Protein AF-A0A4Q2S392-F1 (afdb_monomer)

Sequence (269 aa):
MEDEDYARGLFRILGAQPDPDLEPGRLGDDWIDRSDGFGTEVQVTSVEVVPGPYGAQLEVGFRLEVPPGLDVPEGGSVRFPLDEEWRVLCGFAEPEDYAPRIASRLVRAARDHVVAHIEPPRPGYEPPASDKQRAILLHVLGRVGTVEELGTDRFVVRRGADGHVEHEREVTVILTPEQWEQVLRRHGPVRHGGFDHYEETFASAPEEERFWVFWEGDLVSSTREELPPATTPWPPLREVRQRLAEARASGTTYGWFAYEPLRDEELPG

Foldseek 3Di:
DPLVVQLVQLCCQLQDDADPPDDQPDAGSQLAHCNVVQSVFKHWDGWDWDADPQGIKTKTKIAGPDDPPDPFDGIDIDIGDRDCLLCLLAVNNHSSQCSNVVNVVRSVVSVVRSCPVPDDPDPFFDDDPLVVLVVVVCVLLVVQADWDDPDQFKIWGWHDPPVPDPDTAIAIEGGHSVLSSLLCRVQDPDPDCSSVVVSVCSVPADSLQRYWYRDPSHTDTANDQAPPGRGAYPVGPPVSVVVVVVVVVVPDDDDDHPDDDDDPVPDDD

Mean predicted aligned error: 11.61 Å

Nearest PDB structures (foldseek):
  8chv-assembly1_C  TM=3.359E-01  e=2.044E-01  Homo sapiens
  4zhx-assembly1_A  TM=3.788E-01  e=3.113E+00  Homo sapiens
  7jij-assembly1_A  TM=4.857E-01  e=8.833E+00  Homo sapiens
  4dam-assembly2_G  TM=4.840E-01  e=9.918E+00  Streptomyces coelicolor

Secondary structure (DSSP, 8-state):
--HHHHHHHHHHHHTPPPPTTPPTT-B-TT--B-TTSSGGGEEEEEEEEEEETTEEEEEEEEEE-PPTT--S-SEEEEEEE--HHHHHHHT-SSHHHHHHHHHHHHHHHHHHHHHHHHSPPPPPP-PPPHHHHHHHHHHHHHHHSEEEE-SSSEEEEEE---SS--S-EEEEEE--HHHHHHHHHHH-S-SS-TTHHHHHHHHHS-TT--EEEEETTEEEEESSSSSSPPPPPSS-HHHHHHHHHHHHTTT------SSPPPPGGGS--

pLDDT: mean 74.79, std 15.82, range [34.12, 96.12]

Solvent-accessible surface area (backbone atoms only — not comparable to full-atom values): 15606 Å² total; per-residue (Å²): 129,57,69,71,58,44,33,51,48,31,37,57,36,47,47,41,80,75,61,91,82,64,56,87,71,50,67,46,87,26,36,42,57,35,57,87,66,63,30,74,30,60,42,54,76,46,46,41,83,40,89,45,99,75,46,50,19,35,38,37,29,34,35,44,68,69,66,92,89,65,90,58,84,53,54,54,72,49,77,41,87,53,46,66,68,54,24,45,56,39,50,33,71,48,42,79,61,35,38,47,61,51,26,51,51,47,48,50,50,53,48,53,56,47,48,64,60,73,44,76,79,67,80,75,65,77,71,66,59,70,74,56,46,52,53,50,52,54,50,60,48,47,74,60,20,55,70,44,77,80,55,88,33,35,35,38,32,36,29,72,59,75,91,79,45,99,58,75,46,68,33,40,38,43,51,44,69,72,53,47,50,39,31,46,49,70,62,43,88,58,80,79,60,64,62,52,62,54,49,52,48,64,74,66,49,56,90,66,43,35,21,34,36,71,53,97,55,37,82,40,67,4,57,42,83,33,56,72,68,29,45,86,21,85,75,62,56,69,64,52,50,49,54,49,51,57,50,46,72,73,71,60,88,84,87,64,62,78,57,88,75,84,56,86,87,73,63,86,129

Radius of gyration: 20.94 Å; Cα contacts (8 Å, |Δi|>4): 394; chains: 1; bounding box: 60×38×50 Å

Organism: NCBI:txid273676

Structure (mmCIF, N/CA/C/O backbone):
data_AF-A0A4Q2S392-F1
#
_entry.id   AF-A0A4Q2S392-F1
#
loop_
_atom_site.group_PDB
_atom_site.id
_atom_site.type_symbol
_atom_site.label_atom_id
_atom_site.label_alt_id
_atom_site.label_comp_id
_atom_site.label_asym_id
_atom_site.label_entity_id
_atom_site.label_seq_id
_atom_site.pdbx_PDB_ins_code
_atom_site.Cartn_x
_atom_site.Cartn_y
_atom_site.Cartn_z
_atom_site.occupancy
_atom_site.B_iso_or_equiv
_atom_site.auth_seq_id
_atom_site.auth_comp_id
_atom_site.auth_asym_id
_atom_site.auth_atom_id
_atom_site.pdbx_PDB_model_num
ATOM 1 N N . MET A 1 1 ? -12.773 6.782 -16.941 1.00 72.25 1 MET A N 1
ATOM 2 C CA . MET A 1 1 ? -11.784 6.251 -17.910 1.00 72.25 1 MET A CA 1
ATOM 3 C C . MET A 1 1 ? -11.833 4.740 -17.785 1.00 72.25 1 MET A C 1
ATOM 5 O O . MET A 1 1 ? -11.917 4.291 -16.651 1.00 72.25 1 MET A O 1
ATOM 9 N N . GLU A 1 2 ? -11.852 3.973 -18.878 1.00 88.81 2 GLU A N 1
ATOM 10 C CA . GLU A 1 2 ? -11.813 2.506 -18.764 1.00 88.81 2 GLU A CA 1
ATOM 11 C C . GLU A 1 2 ? -10.460 2.059 -18.185 1.00 88.81 2 GLU A C 1
ATOM 13 O O . GLU A 1 2 ? -9.427 2.658 -18.489 1.00 88.81 2 GLU A O 1
ATOM 18 N N . ASP A 1 3 ? -10.455 1.016 -17.357 1.00 90.56 3 ASP A N 1
ATOM 19 C CA . ASP A 1 3 ? -9.254 0.525 -16.663 1.00 90.56 3 ASP A CA 1
ATOM 20 C C . ASP A 1 3 ? -8.095 0.203 -17.626 1.00 90.56 3 ASP A C 1
ATOM 22 O O . ASP A 1 3 ? -6.934 0.487 -17.334 1.00 90.56 3 ASP A O 1
ATOM 26 N N . GLU A 1 4 ? -8.409 -0.295 -18.824 1.00 93.25 4 GLU A N 1
ATOM 27 C CA . GLU A 1 4 ? -7.437 -0.583 -19.887 1.00 93.25 4 GLU A CA 1
ATOM 28 C C . GLU A 1 4 ? -6.836 0.682 -20.527 1.00 93.25 4 GLU A C 1
ATOM 30 O O . GLU A 1 4 ? -5.675 0.693 -20.947 1.00 93.25 4 GLU A O 1
ATOM 35 N N . ASP A 1 5 ? -7.613 1.767 -20.633 1.00 94.25 5 ASP A N 1
ATOM 36 C CA . ASP A 1 5 ? -7.094 3.070 -21.071 1.00 94.25 5 ASP A CA 1
ATOM 37 C C . ASP A 1 5 ? -6.160 3.654 -20.006 1.00 94.25 5 ASP A C 1
ATOM 39 O O . ASP A 1 5 ? -5.099 4.189 -20.339 1.00 94.25 5 ASP A O 1
ATOM 43 N N . TYR A 1 6 ? -6.531 3.498 -18.732 1.00 93.19 6 TYR A N 1
ATOM 44 C CA . TYR A 1 6 ? -5.745 3.946 -17.588 1.00 93.19 6 TYR A CA 1
ATOM 45 C C . TYR A 1 6 ? -4.401 3.206 -17.498 1.00 93.19 6 TYR A C 1
ATOM 47 O O . TYR A 1 6 ? -3.348 3.842 -17.418 1.00 93.19 6 TYR A O 1
ATOM 55 N N . ALA A 1 7 ? -4.413 1.873 -17.618 1.00 95.31 7 ALA A N 1
ATOM 56 C CA . ALA A 1 7 ? -3.210 1.040 -17.666 1.00 95.31 7 ALA A CA 1
ATOM 57 C C . ALA A 1 7 ? -2.279 1.426 -18.831 1.00 95.31 7 ALA A C 1
ATOM 59 O O . ALA A 1 7 ? -1.068 1.565 -18.645 1.00 95.31 7 ALA A O 1
ATOM 60 N N . ARG A 1 8 ? -2.833 1.696 -20.024 1.00 95.62 8 ARG A N 1
ATOM 61 C CA . ARG A 1 8 ? -2.060 2.207 -21.171 1.00 95.62 8 ARG A CA 1
ATOM 62 C C . ARG A 1 8 ? -1.455 3.587 -20.922 1.00 95.62 8 ARG A C 1
ATOM 64 O O . ARG A 1 8 ? -0.344 3.846 -21.388 1.00 95.62 8 ARG A O 1
ATOM 71 N N . GLY A 1 9 ? -2.170 4.472 -20.229 1.00 94.75 9 GLY A N 1
ATOM 72 C CA . GLY A 1 9 ? -1.651 5.771 -19.796 1.00 94.75 9 GLY A CA 1
ATOM 73 C C . GLY A 1 9 ? -0.440 5.606 -18.879 1.00 94.75 9 GLY A C 1
ATOM 74 O O . GLY A 1 9 ? 0.621 6.162 -19.155 1.00 94.75 9 GLY A O 1
ATOM 75 N N . LEU A 1 10 ? -0.567 4.745 -17.867 1.00 94.88 10 LEU A N 1
ATOM 76 C CA . LEU A 1 10 ? 0.522 4.415 -16.951 1.00 94.88 10 LEU A CA 1
ATOM 77 C C . LEU A 1 10 ? 1.730 3.803 -17.659 1.00 94.88 10 LEU A C 1
ATOM 79 O O . LEU A 1 10 ? 2.850 4.235 -17.404 1.00 94.88 10 LEU A O 1
ATOM 83 N N . PHE A 1 11 ? 1.531 2.851 -18.576 1.00 95.81 11 PHE A N 1
ATOM 84 C CA . PHE A 1 11 ? 2.641 2.258 -19.327 1.00 95.81 11 PHE A CA 1
ATOM 85 C C . PHE A 1 11 ? 3.406 3.300 -20.151 1.00 95.81 11 PHE A C 1
ATOM 87 O O . PHE A 1 11 ? 4.630 3.246 -20.225 1.00 95.81 11 PHE A O 1
ATOM 94 N N . ARG A 1 12 ? 2.708 4.280 -20.741 1.00 94.00 12 ARG A N 1
ATOM 95 C CA . ARG A 1 12 ? 3.355 5.359 -21.502 1.00 94.00 12 ARG A CA 1
ATOM 96 C C . ARG A 1 12 ? 4.261 6.225 -20.626 1.00 94.00 12 ARG A C 1
ATOM 98 O O . ARG A 1 12 ? 5.306 6.648 -21.105 1.00 94.00 12 ARG A O 1
ATOM 105 N N . ILE A 1 13 ? 3.844 6.496 -19.390 1.00 91.19 13 ILE A N 1
ATOM 106 C CA . ILE A 1 13 ? 4.607 7.306 -18.434 1.00 91.19 13 ILE A CA 1
ATOM 107 C C . ILE A 1 13 ? 5.776 6.483 -17.888 1.00 91.19 13 ILE A C 1
ATOM 109 O O . ILE A 1 13 ? 6.930 6.843 -18.068 1.00 91.19 13 ILE A O 1
ATOM 113 N N . LEU A 1 14 ? 5.479 5.332 -17.284 1.00 89.81 14 LEU A N 1
ATOM 114 C CA . LEU A 1 14 ? 6.457 4.491 -16.590 1.00 89.81 14 LEU A CA 1
ATOM 115 C C . LEU A 1 14 ? 7.472 3.822 -17.531 1.00 89.81 14 LEU A C 1
ATOM 117 O O . LEU A 1 14 ? 8.563 3.463 -17.104 1.00 89.81 14 LEU A O 1
ATOM 121 N N . GLY A 1 15 ? 7.100 3.614 -18.795 1.00 88.00 15 GLY A N 1
ATOM 122 C CA . GLY A 1 15 ? 7.970 3.084 -19.844 1.00 88.00 15 GLY A CA 1
ATOM 123 C C . GLY A 1 15 ? 8.669 4.165 -20.674 1.00 88.00 15 GLY A C 1
ATOM 124 O O . GLY A 1 15 ? 9.255 3.838 -21.711 1.00 88.00 15 GLY A O 1
ATOM 125 N N . ALA A 1 16 ? 8.575 5.444 -20.283 1.00 86.12 16 ALA A N 1
ATOM 126 C CA . ALA A 1 16 ? 9.293 6.518 -20.958 1.00 86.12 16 ALA A CA 1
ATOM 127 C C . ALA A 1 16 ? 10.805 6.249 -20.921 1.00 86.12 16 ALA A C 1
ATOM 129 O O . ALA A 1 16 ? 11.347 5.743 -19.940 1.00 86.12 16 ALA A O 1
ATOM 130 N N . GLN A 1 17 ? 11.493 6.555 -22.023 1.00 77.44 17 GLN A N 1
ATOM 131 C CA . GLN A 1 17 ? 12.942 6.378 -22.079 1.00 77.44 17 GLN A CA 1
ATOM 132 C C . GLN A 1 17 ? 13.611 7.342 -21.091 1.00 77.44 17 GLN A C 1
ATOM 134 O O . GLN A 1 17 ? 13.245 8.519 -21.078 1.00 77.44 17 GLN A O 1
ATOM 139 N N . PRO A 1 18 ? 14.588 6.875 -20.295 1.00 70.25 18 PRO A N 1
ATOM 140 C CA . PRO A 1 18 ? 15.312 7.751 -19.388 1.00 70.25 18 PRO A CA 1
ATOM 141 C C . PRO A 1 18 ? 16.033 8.846 -20.177 1.00 70.25 18 PRO A C 1
ATOM 143 O O . PRO A 1 18 ? 16.660 8.568 -21.202 1.00 70.25 18 PRO A O 1
ATOM 146 N N . ASP A 1 19 ? 15.958 10.084 -19.686 1.00 71.75 19 ASP A N 1
ATOM 147 C CA . ASP A 1 19 ? 16.738 11.190 -20.236 1.00 71.75 19 ASP A CA 1
ATOM 148 C C . ASP A 1 19 ? 18.238 10.905 -20.002 1.00 71.75 19 ASP A C 1
ATOM 150 O O . ASP A 1 19 ? 18.660 10.785 -18.845 1.00 71.75 19 ASP A O 1
ATOM 154 N N . PRO A 1 20 ? 19.052 10.750 -21.067 1.00 68.06 20 PRO A N 1
ATOM 155 C CA . PRO A 1 20 ? 20.472 10.438 -20.933 1.00 68.06 20 PRO A CA 1
ATOM 156 C C . PRO A 1 20 ? 21.277 11.561 -20.263 1.00 68.06 20 PRO A C 1
ATOM 158 O O . PRO A 1 20 ? 22.368 11.292 -19.762 1.00 68.06 20 PRO A O 1
ATOM 161 N N . ASP A 1 21 ? 20.750 12.788 -20.240 1.00 71.88 21 ASP A N 1
ATOM 162 C CA . ASP A 1 21 ? 21.392 13.965 -19.649 1.00 71.88 21 ASP A CA 1
ATOM 163 C C . ASP A 1 21 ? 20.876 14.268 -18.225 1.00 71.88 21 ASP A C 1
ATOM 165 O O . ASP A 1 21 ? 21.218 15.300 -17.637 1.00 71.88 21 ASP A O 1
ATOM 169 N N . LEU A 1 22 ? 20.064 13.377 -17.640 1.00 68.56 22 LEU A N 1
ATOM 170 C CA . LEU A 1 22 ? 19.485 13.563 -16.311 1.00 68.56 22 LEU A CA 1
ATOM 171 C C . LEU A 1 22 ? 20.569 13.596 -15.221 1.00 68.56 22 LEU A C 1
ATOM 173 O O . LEU A 1 22 ? 21.310 12.633 -15.012 1.00 68.56 22 LEU A O 1
ATOM 177 N N . GLU A 1 23 ? 20.639 14.701 -14.475 1.00 65.06 23 GLU A N 1
ATOM 178 C CA . GLU A 1 23 ? 21.572 14.824 -13.351 1.00 65.06 23 GLU A CA 1
ATOM 179 C C . GLU A 1 23 ? 21.251 13.806 -12.233 1.00 65.06 23 GLU A C 1
ATOM 181 O O . GLU A 1 23 ? 20.077 13.609 -11.893 1.00 65.06 23 GLU A O 1
ATOM 186 N N . PRO A 1 24 ? 22.268 13.210 -11.577 1.00 60.03 24 PRO A N 1
ATOM 187 C CA . PRO A 1 24 ? 22.056 12.369 -10.401 1.00 60.03 24 PRO A CA 1
ATOM 188 C C . PRO A 1 24 ? 21.234 13.099 -9.328 1.00 60.03 24 PRO A C 1
ATOM 190 O O . PRO A 1 24 ? 21.546 14.235 -8.967 1.00 60.03 24 PRO A O 1
ATOM 193 N N . GLY A 1 25 ? 20.189 12.457 -8.798 1.00 58.38 25 GLY A N 1
ATOM 194 C CA . GLY A 1 25 ? 19.284 13.093 -7.828 1.00 58.38 25 GLY A CA 1
ATOM 195 C C . GLY A 1 25 ? 18.043 13.757 -8.430 1.00 58.38 25 GLY A C 1
ATOM 196 O O . GLY A 1 25 ? 17.241 14.315 -7.681 1.00 58.38 25 GLY A O 1
ATOM 197 N N . ARG A 1 26 ? 17.864 13.722 -9.756 1.00 64.19 26 ARG A N 1
ATOM 198 C CA . ARG A 1 26 ? 16.647 14.185 -10.438 1.00 64.19 26 ARG A CA 1
ATOM 199 C C . ARG A 1 26 ? 15.786 13.002 -10.884 1.00 64.19 26 ARG A C 1
ATOM 201 O O . ARG A 1 26 ? 16.306 11.938 -11.203 1.00 64.19 26 ARG A O 1
ATOM 208 N N . LEU A 1 27 ? 14.469 13.209 -10.894 1.00 69.19 27 LEU A N 1
ATOM 209 C CA . LEU A 1 27 ? 13.502 12.265 -11.458 1.00 69.19 27 LEU A CA 1
ATOM 210 C C . LEU A 1 27 ? 13.324 12.572 -12.948 1.00 69.19 27 LEU A C 1
ATOM 212 O O . LEU A 1 27 ? 13.224 13.744 -13.313 1.00 69.19 27 LEU A O 1
ATOM 216 N N . GLY A 1 28 ? 13.306 11.530 -13.778 1.00 68.00 28 GLY A N 1
ATOM 217 C CA . GLY A 1 28 ? 12.941 11.632 -15.192 1.00 68.00 28 GLY A CA 1
ATOM 218 C C . GLY A 1 28 ? 11.423 11.591 -15.389 1.00 68.00 28 GLY A C 1
ATOM 219 O O . GLY A 1 28 ? 10.666 11.489 -14.423 1.00 68.00 28 GLY A O 1
ATOM 220 N N . ASP A 1 29 ? 10.982 11.615 -16.647 1.00 79.56 29 ASP A N 1
ATOM 221 C CA . ASP A 1 29 ? 9.556 11.574 -17.020 1.00 79.56 29 ASP A CA 1
ATOM 222 C C . ASP A 1 29 ? 8.845 10.271 -16.595 1.00 79.56 29 ASP A C 1
ATOM 224 O O . ASP A 1 29 ? 7.619 10.224 -16.500 1.00 79.56 29 ASP A O 1
ATOM 228 N N . ASP A 1 30 ? 9.615 9.221 -16.301 1.00 73.50 30 ASP A N 1
ATOM 229 C CA . ASP A 1 30 ? 9.139 7.933 -15.791 1.00 73.50 30 ASP A CA 1
ATOM 230 C C . ASP A 1 30 ? 9.020 7.867 -14.261 1.00 73.50 30 ASP A C 1
ATOM 232 O O . ASP A 1 30 ? 8.580 6.852 -13.718 1.00 73.50 30 ASP A O 1
ATOM 236 N N . TRP A 1 31 ? 9.402 8.940 -13.560 1.00 79.12 31 TRP A N 1
ATOM 237 C CA . TRP A 1 31 ? 9.398 9.059 -12.098 1.00 79.12 31 TRP A CA 1
ATOM 238 C C . TRP A 1 31 ? 10.282 8.054 -11.346 1.00 79.12 31 TRP A C 1
ATOM 240 O O . TRP A 1 31 ? 10.226 7.987 -10.114 1.00 79.12 31 TRP A O 1
ATOM 250 N N . ILE A 1 32 ? 11.113 7.281 -12.047 1.00 76.38 32 ILE A N 1
ATOM 251 C CA . ILE A 1 32 ? 12.006 6.301 -11.429 1.00 76.38 32 ILE A CA 1
ATOM 252 C C . ILE A 1 32 ? 13.192 7.044 -10.806 1.00 76.38 32 ILE A C 1
ATOM 254 O O . ILE A 1 32 ? 13.971 7.709 -11.496 1.00 76.38 32 ILE A O 1
ATOM 258 N N . ASP A 1 33 ? 13.323 6.932 -9.481 1.00 71.94 33 ASP A N 1
ATOM 259 C CA . ASP A 1 33 ? 14.433 7.521 -8.734 1.00 71.94 33 ASP A CA 1
ATOM 260 C C . ASP A 1 33 ? 15.717 6.722 -8.954 1.00 71.94 33 ASP A C 1
ATOM 262 O O . ASP A 1 33 ? 15.808 5.549 -8.602 1.00 71.94 33 ASP A O 1
ATOM 266 N N . ARG A 1 34 ? 16.711 7.390 -9.539 1.00 72.31 34 ARG A N 1
ATOM 267 C CA . ARG A 1 34 ? 18.024 6.845 -9.904 1.00 72.31 34 ARG A CA 1
ATOM 268 C C . ARG A 1 34 ? 19.145 7.333 -8.988 1.00 72.31 34 ARG A C 1
ATOM 270 O O . ARG A 1 34 ? 20.311 7.023 -9.219 1.00 72.31 34 ARG A O 1
ATOM 277 N N . SER A 1 35 ? 18.815 8.133 -7.977 1.00 65.56 35 SER A N 1
ATOM 278 C CA . SER A 1 35 ? 19.780 8.872 -7.160 1.00 65.56 35 SER A CA 1
ATOM 279 C C . SER A 1 35 ? 20.684 7.991 -6.297 1.00 65.56 35 SER A C 1
ATOM 281 O O . SER A 1 35 ? 21.822 8.373 -6.023 1.00 65.56 35 SER A O 1
ATOM 283 N N . ASP A 1 36 ? 20.214 6.806 -5.907 1.00 63.25 36 ASP A N 1
ATOM 284 C CA . ASP A 1 36 ? 20.969 5.833 -5.113 1.00 63.25 36 ASP A CA 1
ATOM 285 C C . ASP A 1 36 ? 21.773 4.831 -5.964 1.00 63.25 36 ASP A C 1
ATOM 287 O O . ASP A 1 36 ? 22.457 3.966 -5.415 1.00 63.25 36 ASP A O 1
ATOM 291 N N . GLY A 1 37 ? 21.715 4.967 -7.295 1.00 61.38 37 GLY A N 1
ATOM 292 C CA . GLY A 1 37 ? 22.379 4.090 -8.258 1.00 61.38 37 GLY A CA 1
ATOM 293 C C . GLY A 1 37 ? 21.668 2.760 -8.520 1.00 61.38 37 GLY A C 1
ATOM 294 O O . GLY A 1 37 ? 22.141 2.010 -9.362 1.00 61.38 37 GLY A O 1
ATOM 295 N N . PHE A 1 38 ? 20.550 2.457 -7.848 1.00 63.09 38 PHE A N 1
ATOM 296 C CA . PHE A 1 38 ? 19.795 1.220 -8.080 1.00 63.09 38 PHE A CA 1
ATOM 297 C C . PHE A 1 38 ? 18.688 1.404 -9.132 1.00 63.09 38 PHE A C 1
ATOM 299 O O . PHE A 1 38 ? 18.444 0.529 -9.960 1.00 63.09 38 PHE A O 1
ATOM 306 N N . GLY A 1 39 ? 18.029 2.565 -9.167 1.00 56.97 39 GLY A N 1
ATOM 307 C CA . GLY A 1 39 ? 16.956 2.820 -10.138 1.00 56.97 39 GLY A CA 1
ATOM 308 C C . GLY A 1 39 ? 17.404 2.943 -11.599 1.00 56.97 39 GLY A C 1
ATOM 309 O O . GLY A 1 39 ? 16.557 2.942 -12.489 1.00 56.97 39 GLY A O 1
ATOM 310 N N . THR A 1 40 ? 18.708 3.055 -11.885 1.00 61.06 40 THR A N 1
ATOM 311 C CA . THR A 1 40 ? 19.229 3.139 -13.266 1.00 61.06 40 THR A CA 1
ATOM 312 C C . THR A 1 40 ? 19.003 1.862 -14.064 1.00 61.06 40 THR A C 1
ATOM 314 O O . THR A 1 40 ? 18.987 1.907 -15.288 1.00 61.06 40 THR A O 1
ATOM 317 N N . GLU A 1 41 ? 18.814 0.742 -13.373 1.00 71.56 41 GLU A N 1
ATOM 318 C CA . GLU A 1 41 ? 18.756 -0.593 -13.961 1.00 71.56 41 GLU A CA 1
ATOM 319 C C . GLU A 1 41 ? 17.309 -1.067 -14.168 1.00 71.56 41 GLU A C 1
ATOM 321 O O . GLU A 1 41 ? 17.090 -2.106 -14.780 1.00 71.56 41 GLU A O 1
ATOM 326 N N . VAL A 1 42 ? 16.308 -0.324 -13.675 1.00 81.38 42 VAL A N 1
ATOM 327 C CA . VAL A 1 42 ? 14.896 -0.732 -13.708 1.00 81.38 42 VAL A CA 1
ATOM 328 C C . VAL A 1 42 ? 14.218 -0.227 -14.982 1.00 81.38 42 VAL A C 1
ATOM 330 O O . VAL A 1 42 ? 14.142 0.976 -15.222 1.00 81.38 42 VAL A O 1
ATOM 333 N N . GLN A 1 43 ? 13.656 -1.147 -15.767 1.00 87.31 43 GLN A N 1
ATOM 334 C CA . GLN A 1 43 ? 12.839 -0.846 -16.946 1.00 87.31 43 GLN A CA 1
ATOM 335 C C . GLN A 1 43 ? 11.455 -1.473 -16.812 1.00 87.31 43 GLN A C 1
ATOM 337 O O . GLN A 1 43 ? 11.343 -2.680 -16.606 1.00 87.31 43 GLN A O 1
ATOM 342 N N . VAL A 1 44 ? 10.396 -0.679 -16.974 1.00 90.19 44 VAL A N 1
ATOM 343 C CA . VAL A 1 44 ? 9.021 -1.199 -17.017 1.00 90.19 44 VAL A CA 1
ATOM 344 C C . VAL A 1 44 ? 8.756 -1.849 -18.370 1.00 90.19 44 VAL A C 1
ATOM 346 O O . VAL A 1 44 ? 8.943 -1.236 -19.417 1.00 90.19 44 VAL A O 1
ATOM 349 N N . THR A 1 45 ? 8.314 -3.105 -18.348 1.00 92.88 45 THR A N 1
ATOM 350 C CA . THR A 1 45 ? 8.091 -3.922 -19.550 1.00 92.88 45 THR A CA 1
ATOM 351 C C . THR A 1 45 ? 6.614 -4.139 -19.857 1.00 92.88 45 THR A C 1
ATOM 353 O O . THR A 1 45 ? 6.265 -4.343 -21.019 1.00 92.88 45 THR A O 1
ATOM 356 N N . SER A 1 46 ? 5.744 -4.062 -18.849 1.00 94.25 46 SER A N 1
ATOM 357 C CA . SER A 1 46 ? 4.295 -4.183 -19.012 1.00 94.25 46 SER A CA 1
ATOM 358 C C . SER A 1 46 ? 3.533 -3.475 -17.890 1.00 94.25 46 SER A C 1
ATOM 360 O O . SER A 1 46 ? 4.039 -3.312 -16.780 1.00 94.25 46 SER A O 1
ATOM 362 N N . VAL A 1 47 ? 2.299 -3.066 -18.190 1.00 96.12 47 VAL A N 1
ATOM 363 C CA . VAL A 1 47 ? 1.275 -2.685 -17.208 1.00 96.12 47 VAL A CA 1
ATOM 364 C C . VAL A 1 47 ? -0.030 -3.310 -17.687 1.00 96.12 47 VAL A C 1
ATOM 366 O O . VAL A 1 47 ? -0.542 -2.925 -18.737 1.00 96.12 47 VAL A O 1
ATOM 369 N N . GLU A 1 48 ? -0.540 -4.290 -16.950 1.00 95.94 48 GLU A N 1
ATOM 370 C CA . GLU A 1 48 ? -1.713 -5.080 -17.337 1.00 95.94 48 GLU A CA 1
ATOM 371 C C . GLU A 1 48 ? -2.783 -5.044 -16.249 1.00 95.94 48 GLU A C 1
ATOM 373 O O . GLU A 1 48 ? -2.468 -5.011 -15.059 1.00 95.94 48 GLU A O 1
ATOM 378 N N . VAL A 1 49 ? -4.056 -5.078 -16.645 1.00 95.25 49 VAL A N 1
ATOM 379 C CA . VAL A 1 49 ? -5.167 -5.209 -15.699 1.00 95.25 49 VAL A CA 1
ATOM 380 C C . VAL A 1 49 ? -5.388 -6.684 -15.383 1.00 95.25 49 VAL A C 1
ATOM 382 O O . VAL A 1 49 ? -5.643 -7.498 -16.269 1.00 95.25 49 VAL A O 1
ATOM 385 N N . VAL A 1 50 ? -5.313 -7.039 -14.103 1.00 91.19 50 VAL A N 1
ATOM 386 C CA . VAL A 1 50 ? -5.472 -8.414 -13.617 1.00 91.19 50 VAL A CA 1
ATOM 387 C C . VAL A 1 50 ? -6.503 -8.483 -12.488 1.00 91.19 50 VAL A C 1
ATOM 389 O O . VAL A 1 50 ? -6.672 -7.519 -11.736 1.00 91.19 50 VAL A O 1
ATOM 392 N N . PRO A 1 51 ? -7.204 -9.617 -12.310 1.00 87.25 51 PRO A N 1
ATOM 393 C CA . PRO A 1 51 ? -8.036 -9.816 -11.133 1.00 87.25 51 PRO A CA 1
ATOM 394 C C . PRO A 1 51 ? -7.161 -9.955 -9.881 1.00 87.25 51 PRO A C 1
ATOM 396 O O . PRO A 1 51 ? -6.190 -10.714 -9.861 1.00 87.25 51 PRO A O 1
ATOM 399 N N . GLY A 1 52 ? -7.536 -9.2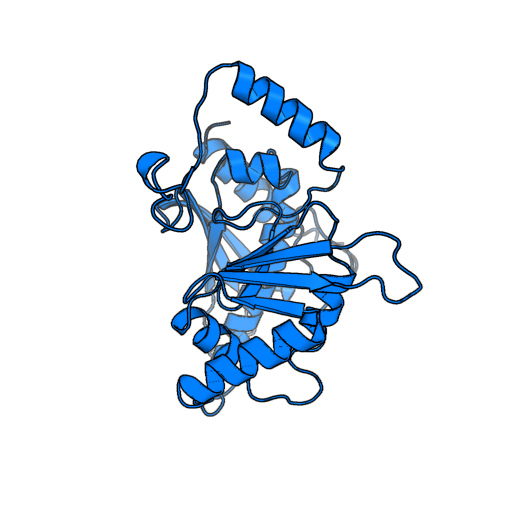55 -8.815 1.00 80.56 52 GLY A N 1
ATOM 400 C CA . GLY A 1 52 ? -6.899 -9.331 -7.508 1.00 80.56 52 GLY A CA 1
ATOM 401 C C . GLY A 1 52 ? -7.878 -9.697 -6.389 1.00 80.56 52 GLY A C 1
ATOM 402 O O . GLY A 1 52 ? -9.092 -9.727 -6.592 1.00 80.56 52 GLY A O 1
ATOM 403 N N . PRO A 1 53 ? -7.361 -9.954 -5.174 1.00 69.62 53 PRO A N 1
ATOM 404 C CA . PRO A 1 53 ? -8.177 -10.316 -4.012 1.00 69.62 53 PRO A CA 1
ATOM 405 C C . PRO A 1 53 ? -9.150 -9.214 -3.563 1.00 69.62 53 PRO A C 1
ATOM 407 O O . PRO A 1 53 ? -10.106 -9.509 -2.856 1.00 69.62 53 PRO A O 1
ATOM 410 N N . TYR A 1 54 ? -8.921 -7.967 -3.983 1.00 71.38 54 TYR A N 1
ATOM 411 C CA . TYR A 1 54 ? -9.704 -6.790 -3.587 1.00 71.38 54 TYR A CA 1
ATOM 412 C C . TYR A 1 54 ? -10.259 -6.031 -4.804 1.00 71.38 54 TYR A C 1
ATOM 414 O O . TYR A 1 54 ? -10.375 -4.811 -4.774 1.00 71.38 54 TYR A O 1
ATOM 422 N N . GLY A 1 55 ? -10.541 -6.744 -5.899 1.00 78.06 55 GLY A N 1
ATOM 423 C CA . GLY A 1 55 ? -10.984 -6.160 -7.168 1.00 78.06 55 GLY A CA 1
ATOM 424 C C . GLY A 1 55 ? -9.879 -6.116 -8.222 1.00 78.06 55 GLY A C 1
ATOM 425 O O . GLY A 1 55 ? -8.898 -6.858 -8.138 1.00 78.06 55 GLY A O 1
ATOM 426 N N . ALA A 1 56 ? -10.057 -5.278 -9.244 1.00 86.25 56 ALA A N 1
ATOM 427 C CA . ALA A 1 56 ? -9.073 -5.125 -10.310 1.00 86.25 56 ALA A CA 1
ATOM 428 C C . ALA A 1 56 ? -7.747 -4.569 -9.762 1.00 86.25 56 ALA A C 1
ATOM 430 O O . ALA A 1 56 ? -7.716 -3.709 -8.874 1.00 86.25 56 ALA A O 1
ATOM 431 N N . GLN A 1 57 ? -6.643 -5.073 -10.300 1.00 91.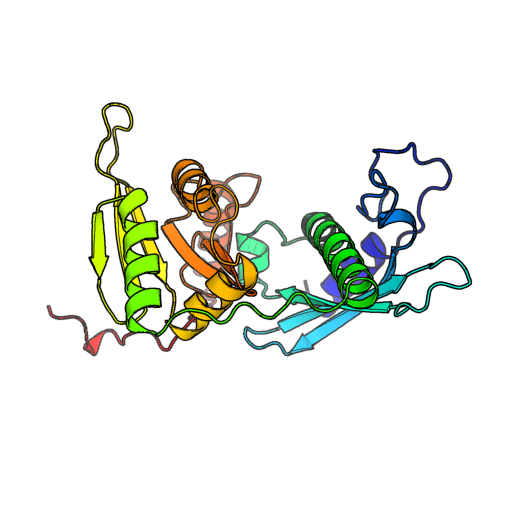38 57 GLN A N 1
ATOM 432 C CA . GLN A 1 57 ? -5.288 -4.653 -9.975 1.00 91.38 57 GLN A CA 1
ATOM 433 C C . GLN A 1 57 ? -4.509 -4.364 -11.253 1.00 91.38 57 GLN A C 1
ATOM 435 O O . GLN A 1 57 ? -4.806 -4.912 -12.309 1.00 91.38 57 GLN A O 1
ATOM 440 N N . LEU A 1 58 ? -3.485 -3.529 -11.137 1.00 92.50 58 LEU A N 1
ATOM 441 C CA . LEU A 1 58 ? -2.449 -3.386 -12.148 1.00 92.50 58 LEU A CA 1
ATOM 442 C C . LEU A 1 58 ? -1.310 -4.336 -11.804 1.00 92.50 58 LEU A C 1
ATOM 444 O O . LEU A 1 58 ? -0.772 -4.264 -10.700 1.00 92.50 58 LEU A O 1
ATOM 448 N N . GLU A 1 59 ? -0.920 -5.189 -12.738 1.00 94.06 59 GLU A N 1
ATOM 449 C CA . GLU A 1 59 ? 0.340 -5.920 -12.692 1.00 94.06 59 GLU A CA 1
ATOM 450 C C . GLU A 1 59 ? 1.372 -5.170 -13.534 1.00 94.06 59 GLU A C 1
ATOM 452 O O . GLU A 1 59 ? 1.212 -5.008 -14.742 1.00 94.06 59 GLU A O 1
ATOM 457 N N . VAL A 1 60 ? 2.418 -4.672 -12.877 1.00 92.94 60 VAL A N 1
ATOM 458 C CA . VAL A 1 60 ? 3.503 -3.914 -13.503 1.00 92.94 60 VAL A CA 1
ATOM 459 C C . VAL A 1 60 ? 4.722 -4.817 -13.599 1.00 92.94 60 VAL A C 1
ATOM 461 O O . VAL A 1 60 ? 5.328 -5.150 -12.577 1.00 92.94 60 VAL A O 1
ATOM 464 N N . GLY A 1 61 ? 5.063 -5.226 -14.818 1.00 91.19 61 GLY A N 1
ATOM 465 C CA . GLY A 1 61 ? 6.260 -6.003 -15.120 1.00 91.19 61 GLY A CA 1
ATOM 466 C C . GLY A 1 61 ? 7.491 -5.109 -15.224 1.00 91.19 61 GLY A C 1
ATOM 467 O O . GLY A 1 61 ? 7.422 -4.000 -15.759 1.00 91.19 61 GLY A O 1
ATOM 468 N N . PHE A 1 62 ? 8.629 -5.593 -14.733 1.00 89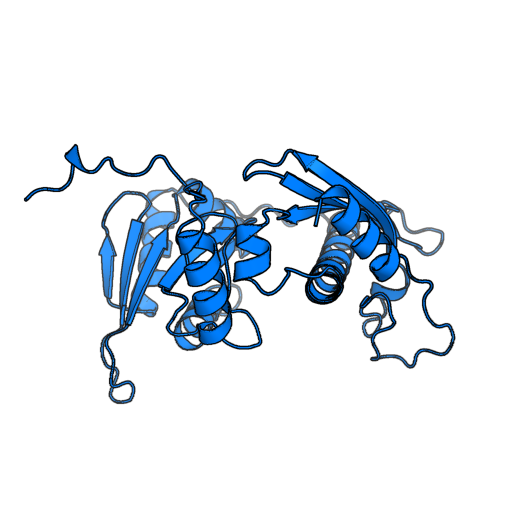.25 62 PHE A N 1
ATOM 469 C CA . PHE A 1 62 ? 9.906 -4.901 -14.851 1.00 89.25 62 PHE A CA 1
ATOM 470 C C . PHE A 1 62 ? 11.055 -5.841 -15.198 1.00 89.25 62 PHE A C 1
ATOM 472 O O . PHE A 1 62 ? 11.029 -7.039 -14.904 1.00 89.25 62 PHE A O 1
ATOM 479 N N . ARG A 1 63 ? 12.090 -5.258 -15.798 1.00 89.81 63 ARG A N 1
ATOM 480 C CA . ARG A 1 63 ? 13.393 -5.865 -16.045 1.00 89.81 63 ARG A CA 1
ATOM 481 C C . ARG A 1 63 ? 14.478 -5.088 -15.301 1.00 89.81 63 ARG A C 1
ATOM 483 O O . ARG A 1 63 ? 14.353 -3.880 -15.122 1.00 89.81 63 ARG A O 1
ATOM 490 N N . LEU A 1 64 ? 15.520 -5.800 -14.892 1.00 83.56 64 LEU A N 1
ATOM 491 C CA . LEU A 1 64 ? 16.749 -5.291 -14.310 1.00 83.56 64 LEU A CA 1
ATOM 492 C C . LEU A 1 64 ? 17.916 -5.443 -15.294 1.00 83.56 64 LEU A C 1
ATOM 494 O O . LEU A 1 64 ? 18.197 -6.546 -15.766 1.00 83.56 64 LEU A O 1
ATOM 498 N N . GLU A 1 65 ? 18.616 -4.350 -15.581 1.00 80.94 65 GLU A N 1
ATOM 499 C CA . GLU A 1 65 ? 19.900 -4.361 -16.285 1.00 80.94 65 GLU A CA 1
ATOM 500 C C . GLU A 1 65 ? 21.042 -4.620 -15.299 1.00 80.94 65 GLU A C 1
ATOM 502 O O . GLU A 1 65 ? 21.689 -3.704 -14.804 1.00 80.94 65 GLU A O 1
ATOM 507 N N . VAL A 1 66 ? 21.288 -5.894 -14.997 1.00 72.88 66 VAL A N 1
ATOM 508 C CA . VAL A 1 66 ? 22.318 -6.292 -14.029 1.00 72.88 66 VAL A CA 1
ATOM 509 C C . VAL A 1 66 ? 23.699 -6.441 -14.680 1.00 72.88 66 VAL A C 1
ATOM 511 O O . VAL A 1 66 ? 23.804 -6.943 -15.806 1.00 72.88 66 VAL A O 1
ATOM 514 N N . PRO A 1 67 ? 24.792 -6.056 -13.992 1.00 71.69 67 PRO A N 1
ATOM 515 C CA . PRO A 1 67 ? 26.140 -6.278 -14.496 1.00 71.69 67 PRO A CA 1
ATOM 516 C C . PRO A 1 67 ? 26.424 -7.766 -14.771 1.00 71.69 67 PRO A C 1
ATOM 518 O O . PRO A 1 67 ? 26.011 -8.636 -13.997 1.00 71.69 67 PRO A O 1
ATOM 521 N N . PRO A 1 68 ? 27.188 -8.088 -15.831 1.00 70.62 68 PRO A N 1
ATOM 522 C CA . PRO A 1 68 ? 27.508 -9.470 -16.164 1.00 70.62 68 PRO A CA 1
ATOM 523 C C . PRO A 1 68 ? 28.268 -10.157 -15.019 1.00 70.62 68 PRO A C 1
ATOM 525 O O . PRO A 1 68 ? 29.293 -9.659 -14.553 1.00 70.62 68 PRO A O 1
ATOM 528 N N . GLY A 1 69 ? 27.784 -11.331 -14.601 1.00 68.69 69 GLY A N 1
ATOM 529 C CA . GLY A 1 69 ? 28.394 -12.151 -13.545 1.00 68.69 69 GLY A CA 1
ATOM 530 C C . GLY A 1 69 ? 27.683 -12.111 -12.186 1.00 68.69 69 GLY A C 1
ATOM 531 O O . GLY A 1 69 ? 28.084 -12.858 -11.296 1.00 68.69 69 GLY A O 1
ATOM 532 N N . LEU A 1 70 ? 26.636 -11.295 -12.027 1.00 72.25 70 LEU A N 1
ATOM 533 C CA . LEU A 1 70 ? 25.692 -11.397 -10.911 1.00 72.25 70 LEU A CA 1
ATOM 534 C C . LEU A 1 70 ? 24.617 -12.439 -11.240 1.00 72.25 70 LEU A C 1
ATOM 536 O O . LEU A 1 70 ? 23.881 -12.288 -12.210 1.00 72.25 70 LEU A O 1
ATOM 540 N N . ASP A 1 71 ? 24.537 -13.496 -10.433 1.00 77.62 71 ASP A N 1
ATOM 541 C CA . ASP A 1 71 ? 23.447 -14.475 -10.491 1.00 77.62 71 ASP A CA 1
ATOM 542 C C . ASP A 1 71 ? 22.280 -13.923 -9.668 1.00 77.62 71 ASP A C 1
ATOM 544 O O . ASP A 1 71 ? 22.205 -14.156 -8.468 1.00 77.62 71 ASP A O 1
ATOM 548 N N . VAL A 1 72 ? 21.461 -13.067 -10.281 1.00 76.94 72 VAL A N 1
ATOM 549 C CA . VAL A 1 72 ? 20.224 -12.520 -9.703 1.00 76.94 72 VAL A CA 1
ATOM 550 C C . VAL A 1 72 ? 19.135 -12.525 -10.778 1.00 76.94 72 VAL A C 1
ATOM 552 O O . VAL A 1 72 ? 19.458 -12.447 -11.966 1.00 76.94 72 VAL A O 1
ATOM 555 N N . PRO A 1 73 ? 17.843 -12.607 -10.422 1.00 76.19 73 PRO A N 1
ATOM 556 C CA . PRO A 1 73 ? 16.801 -12.608 -11.435 1.00 76.19 73 PRO A CA 1
ATOM 557 C C . PRO A 1 73 ? 16.737 -11.259 -12.166 1.00 76.19 73 PRO A C 1
ATOM 559 O O . PRO A 1 73 ? 16.699 -10.198 -11.546 1.00 76.19 73 PRO A O 1
ATOM 562 N N . GLU A 1 74 ? 16.679 -11.313 -13.496 1.00 82.56 74 GLU A N 1
ATOM 563 C CA . GLU A 1 74 ? 16.682 -10.131 -14.369 1.00 82.56 74 GLU A CA 1
ATOM 564 C C . GLU A 1 74 ? 15.319 -9.426 -14.462 1.00 82.56 74 GLU A C 1
ATOM 566 O O . GLU A 1 74 ? 15.164 -8.504 -15.254 1.00 82.56 74 GLU A O 1
ATOM 571 N N . GLY A 1 75 ? 14.295 -9.848 -13.724 1.00 84.75 75 GLY A N 1
ATOM 572 C CA . GLY A 1 75 ? 12.979 -9.227 -13.819 1.00 84.75 75 GLY A CA 1
ATOM 573 C C . GLY A 1 75 ? 11.947 -9.820 -12.878 1.00 84.75 75 GLY A C 1
ATOM 574 O O . GLY A 1 75 ? 12.155 -10.868 -12.269 1.00 84.75 75 GLY A O 1
ATOM 575 N N . GLY A 1 76 ? 10.816 -9.133 -12.781 1.00 87.31 76 GLY A N 1
ATOM 576 C CA . GLY A 1 76 ? 9.715 -9.503 -11.907 1.00 87.31 76 GLY A CA 1
ATOM 577 C C . GLY A 1 76 ? 8.469 -8.676 -12.188 1.00 87.31 76 GLY A C 1
ATOM 578 O O . GLY A 1 76 ? 8.378 -7.971 -13.192 1.00 87.31 76 GLY A O 1
ATOM 579 N N . SER A 1 77 ? 7.499 -8.764 -11.285 1.00 89.12 77 SER A N 1
ATOM 580 C CA . SER A 1 77 ? 6.246 -8.020 -11.378 1.00 89.12 77 SER A CA 1
ATOM 581 C C . SER A 1 77 ? 5.778 -7.565 -10.000 1.00 89.12 77 SER A C 1
ATOM 583 O O . SER A 1 77 ? 5.987 -8.257 -9.001 1.00 89.12 77 SER A O 1
ATOM 585 N N . VAL A 1 78 ? 5.104 -6.419 -9.942 1.00 87.94 78 VAL A N 1
ATOM 586 C CA . VAL A 1 78 ? 4.486 -5.880 -8.721 1.00 87.94 78 VAL A CA 1
ATOM 587 C C . VAL A 1 78 ? 3.026 -5.563 -8.999 1.00 87.94 78 VAL A C 1
ATOM 589 O O . VAL A 1 78 ? 2.691 -5.098 -10.085 1.00 87.94 78 VAL A O 1
ATOM 592 N N . ARG A 1 79 ? 2.153 -5.812 -8.019 1.00 89.56 79 ARG A N 1
ATOM 593 C CA . ARG A 1 79 ? 0.719 -5.534 -8.138 1.00 89.56 79 ARG A CA 1
ATOM 594 C C . ARG A 1 79 ? 0.300 -4.293 -7.366 1.00 89.56 79 ARG A C 1
ATOM 596 O O . ARG A 1 79 ? 0.821 -4.026 -6.285 1.00 89.56 79 ARG A O 1
ATOM 603 N N . PHE A 1 80 ? -0.665 -3.571 -7.921 1.00 88.75 80 PHE A N 1
ATOM 604 C CA . PHE A 1 80 ? -1.191 -2.318 -7.391 1.00 88.75 80 PHE A CA 1
ATOM 605 C C . PHE A 1 80 ? -2.722 -2.287 -7.480 1.00 88.75 80 PHE A C 1
ATOM 607 O O . PHE A 1 80 ? -3.277 -2.841 -8.426 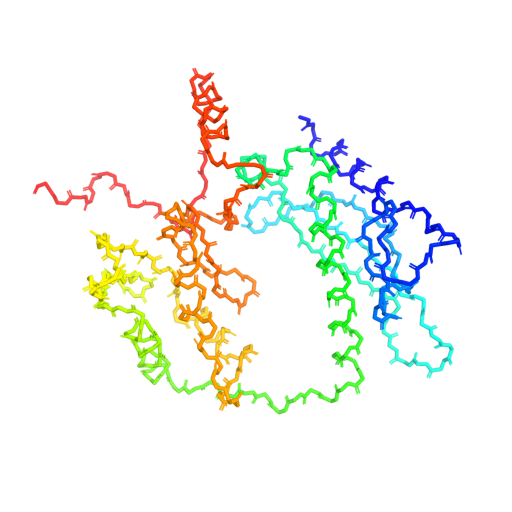1.00 88.75 80 PHE A O 1
ATOM 614 N N . PRO A 1 81 ? -3.429 -1.651 -6.533 1.00 89.56 81 PRO A N 1
ATOM 615 C CA . PRO A 1 81 ? -4.860 -1.379 -6.667 1.00 89.56 81 PRO A CA 1
ATOM 616 C C . PRO A 1 81 ? -5.240 -0.621 -7.948 1.00 89.56 81 PRO A C 1
ATOM 618 O O . PRO A 1 81 ? -4.547 0.320 -8.326 1.00 89.56 81 PRO A O 1
ATOM 621 N N . LEU A 1 82 ? -6.367 -0.985 -8.572 1.00 88.81 82 LEU A N 1
ATOM 622 C CA . LEU A 1 82 ? -6.934 -0.257 -9.721 1.00 88.81 82 LEU A CA 1
ATOM 623 C C . LEU A 1 82 ? -8.365 0.257 -9.497 1.00 88.81 82 LEU A C 1
ATOM 625 O O . LEU A 1 82 ? -8.869 1.020 -10.317 1.00 88.81 82 LEU A O 1
ATOM 629 N N . ASP A 1 83 ? -9.0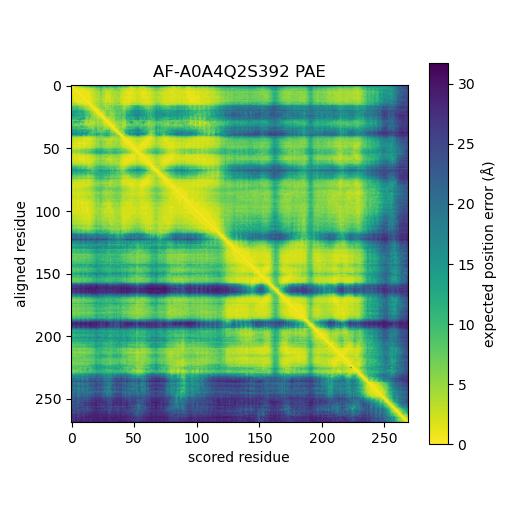01 -0.117 -8.386 1.00 86.44 83 ASP A N 1
ATOM 630 C CA . ASP A 1 83 ? -10.370 0.287 -8.055 1.00 86.44 83 ASP A CA 1
ATOM 631 C C . ASP A 1 83 ? -10.605 1.801 -8.235 1.00 86.44 83 ASP A C 1
ATOM 633 O O . ASP A 1 83 ? -9.821 2.629 -7.763 1.00 86.44 83 ASP A O 1
ATOM 637 N N . GLU A 1 84 ? -11.673 2.159 -8.953 1.00 82.19 84 GLU A N 1
ATOM 638 C CA . GLU A 1 84 ? -11.963 3.542 -9.346 1.00 82.19 84 GLU A CA 1
ATOM 639 C C . GLU A 1 84 ? -12.235 4.440 -8.132 1.00 82.19 84 GLU A C 1
ATOM 641 O O . GLU A 1 84 ? -11.683 5.539 -8.044 1.00 82.19 84 GLU A O 1
ATOM 646 N N . GLU A 1 85 ? -13.034 3.974 -7.165 1.00 77.44 85 GLU A N 1
ATOM 647 C CA . GLU A 1 85 ? -13.345 4.749 -5.959 1.00 77.44 85 GLU A CA 1
ATOM 648 C C . GLU A 1 85 ? -12.079 4.984 -5.133 1.00 77.44 85 GLU A C 1
ATOM 650 O O . GLU A 1 85 ? -11.812 6.110 -4.709 1.00 77.44 85 GLU A O 1
ATOM 655 N N . TRP A 1 86 ? -11.261 3.946 -4.952 1.00 83.19 86 TRP A N 1
ATOM 656 C CA . TRP A 1 86 ? -9.982 4.056 -4.263 1.00 83.19 86 TRP A CA 1
ATOM 657 C C . TRP A 1 86 ? -9.039 5.036 -4.960 1.00 83.19 86 TRP A C 1
ATOM 659 O O . TRP A 1 86 ? -8.428 5.870 -4.287 1.00 83.19 86 TRP A O 1
ATOM 669 N N . ARG A 1 87 ? -8.942 4.984 -6.295 1.00 84.19 87 ARG A N 1
ATOM 670 C CA . ARG A 1 87 ? -8.114 5.920 -7.064 1.00 84.19 87 ARG A CA 1
ATOM 671 C C . ARG A 1 87 ? -8.575 7.355 -6.853 1.00 84.19 87 ARG A C 1
ATOM 673 O O . ARG A 1 87 ? -7.751 8.213 -6.561 1.00 84.19 87 ARG A O 1
ATOM 680 N N . VAL A 1 88 ? -9.877 7.622 -6.913 1.00 80.69 88 VAL A N 1
ATOM 681 C CA . VAL A 1 88 ? -10.422 8.963 -6.644 1.00 80.69 88 VAL A CA 1
ATOM 682 C C . VAL A 1 88 ? -10.139 9.404 -5.206 1.00 80.69 88 VAL A C 1
ATOM 684 O O . VAL A 1 88 ? -9.679 10.526 -4.994 1.00 80.69 88 VAL A O 1
ATOM 687 N N . LEU A 1 89 ? -10.366 8.526 -4.225 1.00 75.00 89 LEU A N 1
ATOM 688 C CA . LEU A 1 89 ? -10.114 8.799 -2.808 1.00 75.00 89 LEU A CA 1
ATOM 689 C C . LEU A 1 89 ? -8.648 9.130 -2.531 1.00 75.00 89 LEU A C 1
ATOM 691 O O . LEU A 1 89 ? -8.380 10.023 -1.735 1.00 75.00 89 LEU A O 1
ATOM 695 N N . CYS A 1 90 ? -7.722 8.439 -3.191 1.00 77.06 90 CYS A N 1
ATOM 696 C CA . CYS A 1 90 ? -6.285 8.622 -3.001 1.00 77.06 90 CYS A CA 1
ATOM 697 C C . CYS A 1 90 ? -5.674 9.697 -3.909 1.00 77.06 90 CYS A C 1
ATOM 699 O O . CYS A 1 90 ? -4.473 9.942 -3.822 1.00 77.06 90 CYS A O 1
ATOM 701 N N . GLY A 1 91 ? -6.473 10.361 -4.754 1.00 77.88 91 GLY A N 1
ATOM 702 C CA . GLY A 1 91 ? -5.977 11.379 -5.686 1.00 77.88 91 GLY A CA 1
ATOM 703 C C . GLY A 1 91 ? -5.230 10.799 -6.890 1.00 77.88 91 GLY A C 1
ATOM 704 O O . GLY A 1 91 ? -4.485 11.510 -7.540 1.00 77.88 91 GLY A O 1
ATOM 705 N N . PHE A 1 92 ? -5.445 9.523 -7.199 1.00 86.31 92 PHE A N 1
ATOM 706 C CA . PHE A 1 92 ? -4.860 8.764 -8.309 1.00 86.31 92 PHE A CA 1
ATOM 707 C C . PHE A 1 92 ? -5.841 8.591 -9.476 1.00 86.31 92 PHE A C 1
ATOM 709 O O . PHE A 1 92 ? -5.789 7.604 -10.211 1.00 86.31 92 PHE A O 1
ATOM 716 N N . ALA A 1 93 ? -6.794 9.512 -9.622 1.00 85.56 93 ALA A N 1
ATOM 717 C CA . ALA A 1 93 ? -7.809 9.435 -10.670 1.00 85.56 93 ALA A CA 1
ATOM 718 C C . ALA A 1 93 ? -7.184 9.480 -12.074 1.00 85.56 93 ALA A C 1
ATOM 720 O O . ALA A 1 93 ? -7.637 8.746 -12.954 1.00 85.56 93 ALA A O 1
ATOM 721 N N . GLU A 1 94 ? -6.118 10.267 -12.247 1.00 86.75 94 GLU A N 1
ATOM 722 C CA . GLU A 1 94 ? -5.334 10.348 -13.479 1.00 86.75 94 GLU A CA 1
ATOM 723 C C . GLU A 1 94 ? -4.055 9.486 -13.381 1.00 86.75 94 GLU A C 1
ATOM 725 O O . GLU A 1 94 ? -3.483 9.348 -12.292 1.00 86.75 94 GLU A O 1
ATOM 730 N N . PRO A 1 95 ? -3.594 8.868 -14.488 1.00 90.88 95 PRO A N 1
ATOM 731 C CA . PRO A 1 95 ? -2.363 8.073 -14.510 1.00 90.88 95 PRO A CA 1
ATOM 732 C C . PRO A 1 95 ? -1.128 8.831 -14.007 1.00 90.88 95 PRO A C 1
ATOM 734 O O . PRO A 1 95 ? -0.287 8.258 -13.316 1.00 90.88 95 PRO A O 1
ATOM 737 N N . GLU A 1 96 ? -1.023 10.116 -14.334 1.00 86.25 96 GLU A N 1
ATOM 738 C CA . GLU A 1 96 ? 0.091 10.997 -13.980 1.00 86.25 96 GLU A CA 1
ATOM 739 C C . GLU A 1 96 ? 0.239 11.172 -12.467 1.00 86.25 96 GLU A C 1
ATOM 741 O O . GLU A 1 96 ? 1.361 11.245 -11.970 1.00 86.25 96 GLU A O 1
ATOM 746 N N . ASP A 1 97 ? -0.874 11.174 -11.732 1.00 84.50 97 ASP A N 1
ATOM 747 C CA . ASP A 1 97 ? -0.862 11.296 -10.274 1.00 84.50 97 ASP A CA 1
ATOM 748 C C . ASP A 1 97 ? -0.442 9.980 -9.598 1.00 84.50 97 ASP A C 1
ATOM 750 O O . ASP A 1 97 ? 0.126 9.982 -8.502 1.00 84.50 97 ASP A O 1
ATOM 754 N N . TYR A 1 98 ? -0.693 8.835 -10.248 1.00 88.56 98 TYR A N 1
ATOM 755 C CA . TYR A 1 98 ? -0.385 7.519 -9.685 1.00 88.56 98 TYR A CA 1
ATOM 756 C C . TYR A 1 98 ? 1.003 6.994 -10.061 1.00 88.56 98 TYR A C 1
ATOM 758 O O . TYR A 1 98 ? 1.642 6.294 -9.267 1.00 88.56 98 TYR A O 1
ATOM 766 N N . ALA A 1 99 ? 1.503 7.360 -11.243 1.00 87.44 99 ALA A N 1
ATOM 767 C CA . ALA A 1 99 ? 2.800 6.930 -11.755 1.00 87.44 99 ALA A CA 1
ATOM 768 C C . ALA A 1 99 ? 3.966 7.133 -10.760 1.00 87.44 99 ALA A C 1
ATOM 770 O O . ALA A 1 99 ? 4.708 6.171 -10.554 1.00 87.44 99 ALA A O 1
ATOM 771 N N . PRO A 1 100 ? 4.105 8.269 -10.040 1.00 83.56 100 PRO A N 1
ATOM 772 C CA . PRO A 1 100 ? 5.182 8.443 -9.062 1.00 83.56 100 PRO A CA 1
ATOM 773 C C . PRO A 1 100 ? 5.142 7.408 -7.930 1.00 83.56 100 PRO A C 1
ATOM 775 O O . PRO A 1 100 ? 6.175 6.902 -7.480 1.00 83.56 100 PRO A O 1
ATOM 778 N N . ARG A 1 101 ? 3.934 7.056 -7.468 1.00 84.69 101 ARG A N 1
ATOM 779 C CA . ARG A 1 101 ? 3.737 6.061 -6.407 1.00 84.69 101 ARG A CA 1
ATOM 780 C C . ARG A 1 101 ? 4.078 4.659 -6.899 1.00 84.69 101 ARG A C 1
ATOM 782 O O . ARG A 1 101 ? 4.688 3.894 -6.146 1.00 84.69 101 ARG A O 1
ATOM 789 N N . ILE A 1 102 ? 3.707 4.338 -8.139 1.00 88.56 102 ILE A N 1
ATOM 790 C CA . ILE A 1 102 ? 4.062 3.072 -8.784 1.00 88.56 102 ILE A CA 1
ATOM 791 C C . ILE A 1 102 ? 5.579 2.976 -8.965 1.00 88.56 102 ILE A C 1
ATOM 793 O O . ILE A 1 102 ? 6.166 1.995 -8.513 1.00 88.56 102 ILE A O 1
ATOM 797 N N . ALA A 1 103 ? 6.224 4.005 -9.521 1.00 84.81 103 ALA A N 1
ATOM 798 C CA . ALA A 1 103 ? 7.664 4.040 -9.770 1.00 84.81 103 ALA A CA 1
ATOM 799 C C . ALA A 1 103 ? 8.485 3.863 -8.481 1.00 84.81 103 ALA A C 1
ATOM 801 O O . ALA A 1 103 ? 9.332 2.975 -8.398 1.00 84.81 103 ALA A O 1
ATOM 802 N N . SER A 1 104 ? 8.178 4.630 -7.428 1.00 82.12 104 SER A N 1
ATOM 803 C CA . SER A 1 104 ? 8.859 4.513 -6.127 1.00 82.12 104 SER A CA 1
ATOM 804 C C . SER A 1 104 ? 8.751 3.101 -5.537 1.00 82.12 104 SER A C 1
ATOM 806 O O . SER A 1 104 ? 9.727 2.528 -5.042 1.00 82.12 104 SER A O 1
ATOM 808 N N . ARG A 1 105 ? 7.559 2.504 -5.612 1.00 83.44 105 ARG A N 1
ATOM 809 C CA . ARG A 1 105 ? 7.321 1.155 -5.102 1.00 83.44 105 ARG A CA 1
ATOM 810 C C . ARG A 1 105 ? 7.976 0.080 -5.963 1.00 83.44 105 ARG A C 1
ATOM 812 O O . ARG A 1 105 ? 8.445 -0.915 -5.414 1.00 83.44 105 ARG A O 1
ATOM 819 N N . LEU A 1 106 ? 8.031 0.286 -7.274 1.00 84.75 106 LEU A N 1
ATOM 820 C CA . LEU A 1 106 ? 8.707 -0.599 -8.210 1.00 84.75 106 LEU A CA 1
ATOM 821 C C . LEU A 1 106 ? 10.209 -0.660 -7.923 1.00 84.75 106 LEU A C 1
ATOM 823 O O . LEU A 1 106 ? 10.741 -1.755 -7.777 1.00 84.75 106 LEU A O 1
ATOM 827 N N . VAL A 1 107 ? 10.868 0.492 -7.750 1.00 82.12 107 VAL A N 1
ATOM 828 C CA . VAL A 1 107 ? 12.298 0.562 -7.391 1.00 82.12 107 VAL A CA 1
ATOM 829 C C . VAL A 1 107 ? 12.566 -0.185 -6.087 1.00 82.12 107 VAL A C 1
ATOM 831 O O . VAL A 1 107 ? 13.487 -0.999 -6.010 1.00 82.12 107 VAL A O 1
ATOM 834 N N . ARG A 1 108 ? 11.721 0.022 -5.069 1.00 81.19 108 ARG A N 1
ATOM 835 C CA . ARG A 1 108 ? 11.832 -0.709 -3.801 1.00 81.19 108 ARG A CA 1
ATOM 836 C C . ARG A 1 108 ? 11.670 -2.217 -3.991 1.00 81.19 108 ARG A C 1
ATOM 838 O O . ARG A 1 108 ? 12.473 -2.974 -3.461 1.00 81.19 108 ARG A O 1
ATOM 845 N N . ALA A 1 109 ? 10.661 -2.653 -4.740 1.00 80.38 109 ALA A N 1
ATOM 846 C CA . ALA A 1 109 ? 10.411 -4.072 -4.974 1.00 80.38 109 ALA A CA 1
ATOM 847 C C . ALA A 1 109 ? 11.551 -4.732 -5.758 1.00 80.38 109 ALA A C 1
ATOM 849 O O . ALA A 1 109 ? 11.963 -5.838 -5.426 1.00 80.38 109 ALA A O 1
ATOM 850 N N . ALA A 1 110 ? 12.092 -4.038 -6.756 1.00 78.94 110 ALA A N 1
ATOM 851 C CA . ALA A 1 110 ? 13.243 -4.481 -7.523 1.00 78.94 110 ALA A CA 1
ATOM 852 C C . ALA A 1 110 ? 14.495 -4.615 -6.636 1.00 78.94 110 ALA A C 1
ATOM 854 O O . ALA A 1 110 ? 15.207 -5.617 -6.707 1.00 78.94 110 ALA A O 1
ATOM 855 N N . ARG A 1 111 ? 14.714 -3.664 -5.720 1.00 79.00 111 ARG A N 1
ATOM 856 C CA . ARG A 1 111 ? 15.787 -3.737 -4.719 1.00 79.00 111 ARG A CA 1
ATOM 857 C C . ARG A 1 111 ? 15.604 -4.913 -3.776 1.00 79.00 111 ARG A C 1
ATOM 859 O O . ARG A 1 111 ? 16.545 -5.675 -3.570 1.00 79.00 111 ARG A O 1
ATOM 866 N N . ASP A 1 112 ? 14.405 -5.076 -3.228 1.00 76.38 112 ASP A N 1
ATOM 867 C CA . ASP A 1 112 ? 14.076 -6.190 -2.340 1.00 76.38 112 ASP A CA 1
ATOM 868 C C . ASP A 1 112 ? 14.259 -7.537 -3.070 1.00 76.38 112 ASP A C 1
ATOM 870 O O . ASP A 1 112 ? 14.753 -8.494 -2.474 1.00 76.38 112 ASP A O 1
ATOM 874 N N . HIS A 1 113 ? 13.953 -7.594 -4.372 1.00 74.31 113 HIS A N 1
ATOM 875 C CA . HIS A 1 113 ? 14.155 -8.765 -5.227 1.00 74.31 113 HIS A CA 1
ATOM 876 C C . HIS A 1 113 ? 15.635 -9.151 -5.369 1.00 74.31 113 HIS A C 1
ATOM 878 O O . HIS A 1 113 ? 15.982 -10.322 -5.215 1.00 74.31 113 HIS A O 1
ATOM 884 N N . VAL A 1 114 ? 16.515 -8.170 -5.597 1.00 75.56 114 VAL A N 1
ATOM 885 C CA . VAL A 1 114 ? 17.971 -8.378 -5.681 1.00 75.56 114 VAL A CA 1
ATOM 886 C C . VAL A 1 114 ? 18.558 -8.753 -4.319 1.00 75.56 114 VAL A C 1
ATOM 888 O O . VAL A 1 114 ? 19.294 -9.734 -4.206 1.00 75.56 114 VAL A O 1
ATOM 891 N N . VAL A 1 115 ? 18.210 -8.013 -3.261 1.00 75.75 115 VAL A N 1
ATOM 892 C CA . VAL A 1 115 ? 18.722 -8.250 -1.900 1.00 75.75 115 VAL A CA 1
ATOM 893 C C . VAL A 1 115 ? 18.348 -9.644 -1.406 1.00 75.75 115 VAL A C 1
ATOM 895 O O . VAL A 1 115 ? 19.207 -10.344 -0.876 1.00 75.75 115 VAL A O 1
ATOM 898 N N . ALA A 1 116 ? 17.103 -10.078 -1.620 1.00 71.50 116 ALA A N 1
ATOM 899 C CA . ALA A 1 116 ? 16.646 -11.406 -1.216 1.00 71.50 116 ALA A CA 1
ATOM 900 C C . ALA A 1 116 ? 17.395 -12.552 -1.918 1.00 71.50 116 ALA A C 1
ATOM 902 O O . ALA A 1 116 ? 17.390 -13.674 -1.414 1.00 71.50 116 ALA A O 1
ATOM 903 N N . HIS A 1 117 ? 18.015 -12.286 -3.070 1.00 74.00 117 HIS A N 1
ATOM 904 C CA . HIS A 1 117 ? 18.782 -13.276 -3.817 1.00 74.00 117 HIS A CA 1
ATOM 905 C C . HIS A 1 117 ? 20.265 -13.306 -3.418 1.00 74.00 117 HIS A C 1
ATOM 907 O O . HIS A 1 117 ? 20.878 -14.371 -3.384 1.00 74.00 117 HIS A O 1
ATOM 913 N N . ILE A 1 118 ? 20.843 -12.144 -3.100 1.00 74.38 118 ILE A N 1
ATOM 914 C CA . ILE A 1 118 ? 22.259 -12.015 -2.723 1.00 74.38 118 ILE A CA 1
ATOM 915 C C . ILE A 1 118 ? 22.479 -12.358 -1.245 1.00 74.38 118 ILE A C 1
ATOM 917 O O . ILE A 1 118 ? 23.485 -12.976 -0.886 1.00 74.38 118 ILE A O 1
ATOM 921 N N . GLU A 1 119 ? 21.570 -11.940 -0.364 1.00 70.81 119 GLU A N 1
ATOM 922 C CA . GLU A 1 119 ? 21.682 -12.223 1.062 1.00 70.81 119 GLU A CA 1
ATOM 923 C C . GLU A 1 119 ? 21.121 -13.617 1.369 1.00 70.81 119 GLU A C 1
ATOM 925 O O . GLU A 1 119 ? 20.009 -13.942 0.946 1.00 70.81 119 GLU A O 1
ATOM 930 N N . PRO A 1 120 ? 21.834 -14.458 2.147 1.00 58.91 120 PRO A N 1
ATOM 931 C CA . PRO A 1 120 ? 21.242 -15.693 2.636 1.00 58.91 120 PRO A CA 1
ATOM 932 C C . PRO A 1 120 ? 19.972 -15.345 3.419 1.00 58.91 120 PRO A C 1
ATOM 934 O O . PRO A 1 120 ? 19.977 -14.347 4.155 1.00 58.91 120 PRO A O 1
ATOM 937 N N . PRO A 1 121 ? 18.899 -16.153 3.307 1.00 58.62 121 PRO A N 1
ATOM 938 C CA . PRO A 1 121 ? 17.676 -15.902 4.047 1.00 58.62 121 PRO A CA 1
ATOM 939 C C . PRO A 1 121 ? 18.051 -15.738 5.513 1.00 58.62 121 PRO A C 1
ATOM 941 O O . PRO A 1 121 ? 18.666 -16.626 6.117 1.00 58.62 121 PRO A O 1
ATOM 944 N N . ARG A 1 122 ? 17.747 -14.560 6.071 1.00 61.38 122 ARG A N 1
ATOM 945 C CA . ARG A 1 122 ? 17.981 -14.310 7.493 1.00 61.38 122 ARG A CA 1
ATOM 946 C C . ARG A 1 122 ? 17.324 -15.458 8.259 1.00 61.38 122 ARG A C 1
ATOM 948 O O . ARG A 1 122 ? 16.228 -15.864 7.862 1.00 61.38 122 ARG A O 1
ATOM 955 N N . PRO A 1 123 ? 17.967 -16.002 9.312 1.00 60.34 123 PRO A N 1
ATOM 956 C CA . PRO A 1 123 ? 17.338 -17.037 10.120 1.00 60.34 123 PRO A CA 1
ATOM 957 C C . PRO A 1 123 ? 15.937 -16.552 10.482 1.00 60.34 123 PRO A C 1
ATOM 959 O O . PRO A 1 123 ? 15.789 -15.455 11.028 1.00 60.34 123 PRO A O 1
ATOM 962 N N . GLY A 1 124 ? 14.931 -17.316 10.045 1.00 64.38 124 GLY A N 1
ATOM 963 C CA . GLY A 1 124 ? 13.543 -16.889 10.107 1.00 64.38 124 GLY A CA 1
ATOM 964 C C . GLY A 1 124 ? 13.209 -16.502 11.536 1.00 64.38 124 GLY A C 1
ATOM 965 O O . GLY A 1 124 ? 13.458 -17.276 12.461 1.00 64.38 124 GLY A O 1
ATOM 966 N N . TYR A 1 125 ? 12.686 -15.293 11.730 1.00 71.75 125 TYR A N 1
ATOM 967 C CA . TYR A 1 125 ? 12.138 -14.952 13.028 1.00 71.75 125 TYR A CA 1
ATOM 968 C C . TYR A 1 125 ? 10.943 -15.865 13.278 1.00 71.75 125 TYR A C 1
ATOM 970 O O . TYR A 1 125 ? 9.953 -15.829 12.541 1.00 71.75 125 TYR A O 1
ATOM 978 N N . GLU A 1 126 ? 11.059 -16.702 14.301 1.00 78.00 126 GLU A N 1
ATOM 979 C CA . GLU A 1 126 ? 9.919 -17.410 14.850 1.00 78.00 126 GLU A CA 1
ATOM 980 C C . GLU A 1 126 ? 9.179 -16.442 15.777 1.00 78.00 126 GLU A C 1
ATOM 982 O O . GLU A 1 126 ? 9.718 -16.054 16.823 1.00 78.00 126 GLU A O 1
ATOM 987 N N . PRO A 1 127 ? 7.971 -16.000 15.392 1.00 77.25 127 PRO A N 1
ATOM 988 C CA . PRO A 1 127 ? 7.161 -15.164 16.248 1.00 77.25 127 PRO A CA 1
ATOM 989 C C . PRO A 1 127 ? 6.826 -15.944 17.521 1.00 77.25 127 PRO A C 1
ATOM 991 O O . PRO A 1 127 ? 6.770 -17.178 17.522 1.00 77.25 127 PRO A O 1
ATOM 994 N N . PRO A 1 128 ? 6.626 -15.243 18.644 1.00 82.56 128 PRO A N 1
ATOM 995 C CA . PRO A 1 128 ? 6.327 -15.899 19.901 1.00 82.56 128 PRO A CA 1
ATOM 996 C C . PRO A 1 128 ? 4.949 -16.575 19.827 1.00 82.56 128 PRO A C 1
ATOM 998 O O . PRO A 1 128 ? 4.180 -16.358 18.897 1.00 82.56 128 PRO A O 1
ATOM 1001 N N . ALA A 1 129 ? 4.610 -17.389 20.827 1.00 86.25 129 ALA A N 1
ATOM 1002 C CA . ALA A 1 129 ? 3.282 -17.999 20.918 1.00 86.25 129 ALA A CA 1
ATOM 1003 C C . ALA A 1 129 ? 2.156 -16.942 20.895 1.00 86.25 129 ALA A C 1
ATOM 1005 O O . ALA A 1 129 ? 2.358 -15.824 21.376 1.00 86.25 129 ALA A O 1
ATOM 1006 N N . SER A 1 130 ? 0.970 -17.318 20.402 1.00 83.44 130 SER A N 1
ATOM 1007 C CA . SER A 1 130 ? -0.179 -16.419 20.176 1.00 83.44 130 SER A CA 1
ATOM 1008 C C . SER A 1 130 ? -0.489 -15.484 21.355 1.00 83.44 130 SER A C 1
ATOM 1010 O O . SER A 1 130 ? -0.652 -14.282 21.160 1.00 83.44 130 SER A O 1
ATOM 1012 N N . ASP A 1 131 ? -0.481 -15.987 22.595 1.00 84.31 131 ASP A N 1
ATOM 1013 C CA . ASP A 1 131 ? -0.748 -15.165 23.790 1.00 84.31 131 ASP A CA 1
ATOM 1014 C C . ASP A 1 131 ? 0.279 -14.041 23.974 1.00 84.31 131 ASP A C 1
ATOM 1016 O O . ASP A 1 131 ? -0.054 -12.912 24.338 1.00 84.31 131 ASP A O 1
ATOM 1020 N N . LYS A 1 132 ? 1.552 -14.335 23.687 1.00 86.69 132 LYS A N 1
ATOM 1021 C CA . LYS A 1 132 ? 2.626 -13.341 23.727 1.00 86.69 132 LYS A CA 1
ATOM 1022 C C . LYS A 1 132 ? 2.516 -12.366 22.561 1.00 86.69 132 LYS A C 1
ATOM 1024 O O . LYS A 1 132 ? 2.785 -11.189 22.768 1.00 86.69 132 LYS A O 1
ATOM 1029 N N . GLN A 1 133 ? 2.111 -12.816 21.372 1.00 87.19 133 GLN A N 1
ATOM 1030 C CA . GLN A 1 133 ? 1.870 -11.912 20.243 1.00 87.19 133 GLN A CA 1
ATOM 1031 C C . GLN A 1 133 ? 0.782 -10.891 20.591 1.00 87.19 133 GLN A C 1
ATOM 1033 O O . GLN A 1 133 ? 1.002 -9.693 20.421 1.00 87.19 133 GLN A O 1
ATOM 1038 N N . ARG A 1 134 ? -0.339 -11.343 21.170 1.00 86.94 134 ARG A N 1
ATOM 1039 C CA . ARG A 1 134 ? -1.427 -10.462 21.619 1.00 86.94 134 ARG A CA 1
ATOM 1040 C C . ARG A 1 134 ? -0.968 -9.479 22.696 1.00 86.94 134 ARG A C 1
ATOM 1042 O O . ARG A 1 134 ? -1.282 -8.297 22.612 1.00 86.94 134 ARG A O 1
ATOM 1049 N N . ALA A 1 135 ? -0.172 -9.930 23.666 1.00 87.81 135 ALA A N 1
ATOM 1050 C CA . ALA A 1 135 ? 0.405 -9.037 24.670 1.00 87.81 135 ALA A CA 1
ATOM 1051 C C . ALA A 1 135 ? 1.319 -7.963 24.048 1.00 87.81 135 ALA A C 1
ATOM 1053 O O . ALA A 1 135 ? 1.304 -6.819 24.496 1.00 87.81 135 ALA A O 1
ATOM 1054 N N . ILE A 1 136 ? 2.086 -8.308 23.006 1.00 87.69 136 ILE A N 1
ATOM 1055 C CA . ILE A 1 136 ? 2.920 -7.343 22.273 1.00 87.69 136 ILE A CA 1
ATOM 1056 C C . ILE A 1 136 ? 2.043 -6.342 21.511 1.00 87.69 136 ILE A C 1
ATOM 1058 O O . ILE A 1 136 ? 2.314 -5.148 21.595 1.00 87.69 136 ILE A O 1
ATOM 1062 N N . LEU A 1 137 ? 0.967 -6.786 20.849 1.00 88.06 137 LEU A N 1
ATOM 1063 C CA . LEU A 1 137 ? 0.018 -5.887 20.177 1.00 88.06 137 LEU A CA 1
ATOM 1064 C C . LEU A 1 137 ? -0.574 -4.873 21.159 1.00 88.06 137 LEU A C 1
ATOM 1066 O O . LEU A 1 137 ? -0.463 -3.669 20.949 1.00 88.06 137 LEU A O 1
ATOM 1070 N N . LEU A 1 138 ? -1.137 -5.350 22.272 1.00 89.81 138 LEU A N 1
ATOM 1071 C CA . LEU A 1 138 ? -1.731 -4.485 23.293 1.00 89.81 138 LEU A CA 1
ATOM 1072 C C . LEU A 1 138 ? -0.702 -3.546 23.928 1.00 89.81 138 LEU A C 1
ATOM 1074 O O . LEU A 1 138 ? -1.036 -2.414 24.261 1.00 89.81 138 LEU A O 1
ATOM 1078 N N . HIS A 1 139 ? 0.552 -3.981 24.068 1.00 87.50 139 HIS A N 1
ATOM 1079 C CA . HIS A 1 139 ? 1.629 -3.107 24.522 1.00 87.50 139 HIS A CA 1
ATOM 1080 C C . HIS A 1 139 ? 1.924 -1.991 23.511 1.00 87.50 139 HIS A C 1
ATOM 1082 O O . HIS A 1 139 ? 2.042 -0.839 23.915 1.00 87.50 139 HIS A O 1
ATOM 1088 N N . VAL A 1 140 ? 2.006 -2.304 22.212 1.00 86.50 140 VAL A N 1
ATOM 1089 C CA . VAL A 1 140 ? 2.223 -1.308 21.148 1.00 86.50 140 VAL A CA 1
ATOM 1090 C C . VAL A 1 140 ? 1.069 -0.306 21.100 1.00 86.50 140 VAL A C 1
ATOM 1092 O O . VAL A 1 140 ? 1.308 0.896 21.154 1.00 86.50 140 VAL A O 1
ATOM 1095 N N . LEU A 1 141 ? -0.179 -0.780 21.085 1.00 87.62 141 LEU A N 1
ATOM 1096 C CA . LEU A 1 141 ? -1.361 0.088 21.088 1.00 87.62 141 LEU A CA 1
ATOM 1097 C C . LEU A 1 141 ? -1.475 0.904 22.387 1.00 87.62 141 LEU A C 1
ATOM 1099 O O . LEU A 1 141 ? -1.827 2.080 22.357 1.00 87.62 141 LEU A O 1
ATOM 1103 N N . GLY A 1 142 ? -1.113 0.308 23.525 1.00 86.62 142 GLY A N 1
ATOM 1104 C CA . GLY A 1 142 ? -1.132 0.951 24.840 1.00 86.62 142 GLY A CA 1
ATOM 1105 C C . GLY A 1 142 ? -0.101 2.067 25.010 1.00 86.62 142 GLY A C 1
ATOM 1106 O O . GLY A 1 142 ? -0.285 2.949 25.846 1.00 86.62 142 GLY A O 1
ATOM 1107 N N . ARG A 1 143 ? 0.978 2.056 24.218 1.00 83.19 143 ARG A N 1
ATOM 1108 C CA . ARG A 1 143 ? 1.934 3.171 24.162 1.00 83.19 143 ARG A CA 1
ATOM 1109 C C . ARG A 1 143 ? 1.364 4.395 23.438 1.00 83.19 143 ARG A C 1
ATOM 1111 O O . ARG A 1 143 ? 1.772 5.516 23.717 1.00 83.19 143 ARG A O 1
ATOM 1118 N N . VAL A 1 144 ? 0.409 4.174 22.538 1.00 80.69 144 VAL A N 1
ATOM 1119 C CA . VAL A 1 144 ? -0.239 5.216 21.737 1.00 80.69 144 VAL A CA 1
ATOM 1120 C C . VAL A 1 144 ? -1.417 5.859 22.477 1.00 80.69 144 VAL A C 1
ATOM 1122 O O . VAL A 1 144 ? -1.642 7.066 22.368 1.00 80.69 144 VAL A O 1
ATOM 1125 N N . GLY A 1 145 ? -2.177 5.069 23.236 1.00 84.44 145 GLY A N 1
ATOM 1126 C CA . GLY A 1 145 ? -3.331 5.551 23.986 1.00 84.44 145 GLY A CA 1
ATOM 1127 C C . GLY A 1 145 ? -4.006 4.465 24.818 1.00 84.44 145 GLY A C 1
ATOM 1128 O O . GLY A 1 145 ? -3.508 3.352 24.966 1.00 84.44 145 GLY A O 1
ATOM 1129 N N . THR A 1 146 ? -5.173 4.790 25.371 1.00 89.38 146 THR A N 1
ATOM 1130 C CA . THR A 1 146 ? -6.010 3.819 26.082 1.00 89.38 146 THR A CA 1
ATOM 1131 C C . THR A 1 146 ? -6.682 2.901 25.068 1.00 89.38 146 THR A C 1
ATOM 1133 O O . THR A 1 146 ? -7.352 3.381 24.155 1.00 89.38 146 THR A O 1
ATOM 1136 N N . VAL A 1 147 ? -6.506 1.590 25.234 1.00 91.50 147 VAL A N 1
ATOM 1137 C CA . VAL A 1 147 ? -6.997 0.570 24.299 1.00 91.50 147 VAL A CA 1
ATOM 1138 C C . VAL A 1 147 ? -8.287 -0.044 24.828 1.00 91.50 147 VAL A C 1
ATOM 1140 O O . VAL A 1 147 ? -8.332 -0.535 25.955 1.00 91.50 147 VAL A O 1
ATOM 1143 N N . GLU A 1 148 ? -9.316 -0.048 23.993 1.00 93.06 148 GLU A N 1
ATOM 1144 C CA . GLU A 1 148 ? -10.537 -0.825 24.165 1.00 93.06 148 GLU A CA 1
ATOM 1145 C C . GLU A 1 148 ? -10.562 -1.945 23.119 1.00 93.06 148 GLU A C 1
ATOM 1147 O O . GLU A 1 148 ? -10.394 -1.701 21.925 1.00 93.06 148 GLU A O 1
ATOM 1152 N N . GLU A 1 149 ? -10.756 -3.184 23.561 1.00 93.19 149 GLU A N 1
ATOM 1153 C CA . GLU A 1 149 ? -10.891 -4.337 22.670 1.00 93.19 149 GLU A CA 1
ATOM 1154 C C . GLU A 1 149 ? -12.375 -4.538 22.345 1.00 93.19 149 GLU A C 1
ATOM 1156 O O . GLU A 1 149 ? -13.166 -4.831 23.242 1.00 93.19 149 GLU A O 1
ATOM 1161 N N . LEU A 1 150 ? -12.758 -4.382 21.075 1.00 89.88 150 LEU A N 1
ATOM 1162 C CA . LEU A 1 150 ? -14.141 -4.578 20.621 1.00 89.88 150 LEU A CA 1
ATOM 1163 C C . LEU A 1 150 ? -14.386 -5.990 20.069 1.00 89.88 150 LEU A C 1
ATOM 1165 O O . LEU A 1 150 ? -15.531 -6.420 19.960 1.00 89.88 150 LEU A O 1
ATOM 1169 N N . GLY A 1 151 ? -13.321 -6.714 19.722 1.00 87.44 151 GLY A N 1
ATOM 1170 C CA . GLY A 1 151 ? -13.382 -8.058 19.153 1.00 87.44 151 GLY A CA 1
ATOM 1171 C C . GLY A 1 151 ? -12.004 -8.717 19.083 1.00 87.44 151 GLY A C 1
ATOM 1172 O O . GLY A 1 151 ? -11.038 -8.222 19.660 1.00 87.44 151 GLY A O 1
ATOM 1173 N N . THR A 1 152 ? -11.906 -9.846 18.376 1.00 83.75 152 THR A N 1
ATOM 1174 C CA . THR A 1 152 ? -10.633 -10.572 18.191 1.00 83.75 152 THR A CA 1
ATOM 1175 C C . THR A 1 152 ? -9.643 -9.812 17.305 1.00 83.75 152 THR A C 1
ATOM 1177 O O . THR A 1 152 ? -8.435 -9.966 17.464 1.00 83.75 152 THR A O 1
ATOM 1180 N N . ASP A 1 153 ? -10.154 -8.991 16.397 1.00 87.44 153 ASP A N 1
ATOM 1181 C CA . ASP A 1 153 ? -9.419 -8.291 15.351 1.00 87.44 153 ASP A CA 1
ATOM 1182 C C . ASP A 1 153 ? -9.673 -6.776 15.342 1.00 87.44 153 ASP A C 1
ATOM 1184 O O . ASP A 1 153 ? -9.159 -6.078 14.472 1.00 87.44 153 ASP A O 1
ATOM 1188 N N . ARG A 1 154 ? -10.448 -6.250 16.300 1.00 92.62 154 ARG A N 1
ATOM 1189 C CA . ARG A 1 154 ? -10.856 -4.840 16.340 1.00 92.62 154 ARG A CA 1
ATOM 1190 C C . ARG A 1 154 ? -10.535 -4.196 17.682 1.00 92.62 154 ARG A C 1
ATOM 1192 O O . ARG A 1 154 ? -11.026 -4.619 18.731 1.00 92.62 154 ARG A O 1
ATOM 1199 N N . PHE A 1 155 ? -9.763 -3.118 17.622 1.00 91.94 155 PHE A N 1
ATOM 1200 C CA . PHE A 1 155 ? -9.312 -2.347 18.775 1.00 91.94 155 PHE A CA 1
ATOM 1201 C C . PHE A 1 155 ? -9.621 -0.872 18.557 1.00 91.94 155 PHE A C 1
ATOM 1203 O O . PHE A 1 155 ? -9.466 -0.357 17.454 1.00 91.94 155 PHE A O 1
ATOM 1210 N N . VAL A 1 156 ? -10.015 -0.173 19.611 1.00 92.12 156 VAL A N 1
ATOM 1211 C CA . VAL A 1 156 ? -10.168 1.279 19.606 1.00 92.12 156 VAL A CA 1
ATOM 1212 C C . VAL A 1 156 ? -9.103 1.873 20.509 1.00 92.12 156 VAL A C 1
ATOM 1214 O O . VAL A 1 156 ? -9.017 1.540 21.688 1.00 92.12 156 VAL A O 1
ATOM 1217 N N . VAL A 1 157 ? -8.277 2.753 19.952 1.00 89.31 157 VAL A N 1
ATOM 1218 C CA . VAL A 1 157 ? -7.221 3.453 20.681 1.00 89.31 157 VAL A CA 1
ATOM 1219 C C . VAL A 1 157 ? -7.641 4.903 20.857 1.00 89.31 157 VAL A C 1
ATOM 1221 O O . VAL A 1 157 ? -7.782 5.641 19.879 1.00 89.31 157 VAL A O 1
ATOM 1224 N N . ARG A 1 158 ? -7.845 5.311 22.112 1.00 88.25 158 ARG A N 1
ATOM 1225 C CA . ARG A 1 158 ? -8.189 6.685 22.490 1.00 88.25 158 ARG A CA 1
ATOM 1226 C C . ARG A 1 158 ? -6.989 7.371 23.103 1.00 88.25 158 ARG A C 1
ATOM 1228 O O . ARG A 1 158 ? -6.479 6.938 24.140 1.00 88.25 158 ARG A O 1
ATOM 1235 N N . ARG A 1 159 ? -6.549 8.463 22.491 1.00 76.19 159 ARG A N 1
ATOM 1236 C CA . ARG A 1 159 ? -5.497 9.298 23.064 1.00 76.19 159 ARG A CA 1
ATOM 1237 C C . ARG A 1 159 ? -6.118 10.346 23.981 1.00 76.19 159 ARG A C 1
ATOM 1239 O O . ARG A 1 159 ? -6.953 11.136 23.542 1.00 76.19 159 ARG A O 1
ATOM 1246 N N . GLY A 1 160 ? -5.707 10.332 25.249 1.00 63.03 160 GLY A N 1
ATOM 1247 C CA . GLY A 1 160 ? -6.054 11.386 26.197 1.00 63.03 160 GLY A CA 1
ATOM 1248 C C . GLY A 1 160 ? -5.375 12.702 25.817 1.00 63.03 160 GLY A C 1
ATOM 1249 O O . GLY A 1 160 ? -4.345 12.712 25.145 1.00 63.03 160 GLY A O 1
ATOM 1250 N N . ALA A 1 161 ? -5.954 13.823 26.237 1.00 55.22 161 ALA A N 1
ATOM 1251 C CA . ALA A 1 161 ? -5.348 15.135 26.054 1.00 55.22 161 ALA A CA 1
ATOM 1252 C C . ALA A 1 161 ? -4.053 15.235 26.883 1.00 55.22 161 ALA A C 1
ATOM 1254 O O . ALA A 1 161 ? -4.074 15.608 28.057 1.00 55.22 161 ALA A O 1
ATOM 1255 N N . ASP A 1 162 ? -2.911 14.905 26.279 1.00 49.72 162 ASP A N 1
ATOM 1256 C CA . ASP A 1 162 ? -1.584 15.057 26.883 1.00 49.72 162 ASP A CA 1
ATOM 1257 C C . ASP A 1 162 ? -1.189 16.546 26.935 1.00 49.72 162 ASP A C 1
ATOM 1259 O O . ASP A 1 162 ? -0.253 16.958 26.262 1.00 49.72 162 ASP A O 1
ATOM 1263 N N . GLY A 1 163 ? -1.936 17.395 27.653 1.00 45.81 163 GLY A N 1
ATOM 1264 C CA . GLY A 1 163 ? -1.618 18.805 27.963 1.00 45.81 163 GLY A CA 1
ATOM 1265 C C . GLY A 1 163 ? -1.385 19.781 26.790 1.00 45.81 163 GLY A C 1
ATOM 1266 O O . GLY A 1 163 ? -1.291 20.984 27.021 1.00 45.81 163 GLY A O 1
ATOM 1267 N N . HIS A 1 164 ? -1.297 19.290 25.553 1.00 48.88 164 HIS A N 1
ATOM 1268 C CA . HIS A 1 164 ? -0.860 20.014 24.358 1.00 48.88 164 HIS A CA 1
ATOM 1269 C C . HIS A 1 164 ? -1.743 19.752 23.128 1.00 48.88 164 HIS A C 1
ATOM 1271 O O . HIS A 1 164 ? -1.547 20.399 22.104 1.00 48.88 164 HIS A O 1
ATOM 1277 N N . VAL A 1 165 ? -2.716 18.838 23.216 1.00 52.62 165 VAL A N 1
ATOM 1278 C CA . VAL A 1 165 ? -3.670 18.537 22.138 1.00 52.62 165 VAL A CA 1
ATOM 1279 C C . VAL A 1 165 ? -5.081 18.638 22.715 1.00 52.62 165 VAL A C 1
ATOM 1281 O O . VAL A 1 165 ? -5.432 17.889 23.622 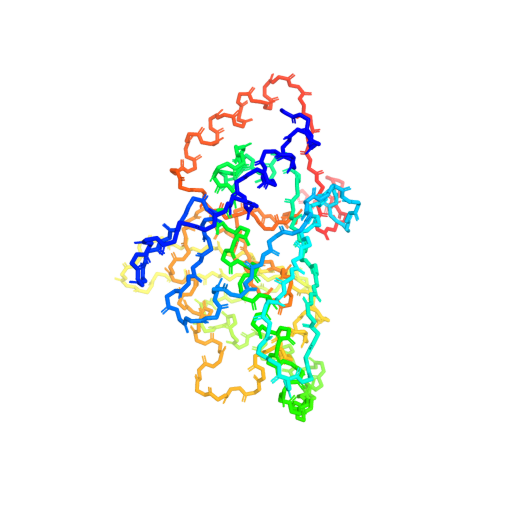1.00 52.62 165 VAL A O 1
ATOM 1284 N N . GLU A 1 166 ? -5.873 19.597 22.231 1.00 49.25 166 GLU A N 1
ATOM 1285 C CA . GLU A 1 166 ? -7.217 19.922 22.751 1.00 49.25 166 GLU A CA 1
ATOM 1286 C C . GLU A 1 166 ? -8.315 18.920 22.333 1.00 49.25 166 GLU A C 1
ATOM 1288 O O . GLU A 1 166 ? -9.479 19.091 22.699 1.00 49.25 166 GLU A O 1
ATOM 1293 N N . HIS A 1 167 ? -7.978 17.856 21.598 1.00 56.94 167 HIS A N 1
ATOM 1294 C CA . HIS A 1 167 ? -8.956 16.913 21.055 1.00 56.94 167 HIS A CA 1
ATOM 1295 C C . HIS A 1 167 ? -8.611 15.466 21.413 1.00 56.94 167 HIS A C 1
ATOM 1297 O O . HIS A 1 167 ? -7.533 14.972 21.081 1.00 56.94 167 HIS A O 1
ATOM 1303 N N . GLU A 1 168 ? -9.552 14.783 22.074 1.00 66.56 168 GLU A N 1
ATOM 1304 C CA . GLU A 1 168 ? -9.537 13.324 22.168 1.00 66.56 168 GLU A CA 1
ATOM 1305 C C . GLU A 1 168 ? -9.590 12.755 20.752 1.00 66.56 168 GLU A C 1
ATOM 1307 O O . GLU A 1 168 ? -10.513 13.038 19.983 1.00 66.56 168 GLU A O 1
ATOM 1312 N N . ARG A 1 169 ? -8.574 11.968 20.398 1.00 76.38 169 ARG A N 1
ATOM 1313 C CA . ARG A 1 169 ? -8.501 11.307 19.099 1.00 76.38 169 ARG A CA 1
ATOM 1314 C C . ARG A 1 169 ? -8.753 9.822 19.270 1.00 76.38 169 ARG A C 1
ATOM 1316 O O . ARG A 1 169 ? -8.073 9.161 20.055 1.00 76.38 169 ARG A O 1
ATOM 1323 N N . GLU A 1 170 ? -9.708 9.321 18.497 1.00 86.44 170 GLU A N 1
ATOM 1324 C CA . GLU A 1 170 ? -10.047 7.907 18.413 1.00 86.44 170 GLU A CA 1
ATOM 1325 C C . GLU A 1 170 ? -9.561 7.337 17.077 1.00 86.44 170 GLU A C 1
ATOM 1327 O O . GLU A 1 170 ? -9.819 7.910 16.015 1.00 86.44 170 GLU A O 1
ATOM 1332 N N . VAL A 1 171 ? -8.849 6.212 17.138 1.00 87.44 171 VAL A N 1
ATOM 1333 C CA . VAL A 1 171 ? -8.416 5.446 15.965 1.00 87.44 171 VAL A CA 1
ATOM 1334 C C . VAL A 1 171 ? -8.833 3.995 16.146 1.00 87.44 171 VAL A C 1
ATOM 1336 O O . VAL A 1 171 ? -8.592 3.392 17.192 1.00 87.44 171 VAL A O 1
ATOM 1339 N N . THR A 1 172 ? -9.449 3.432 15.113 1.00 90.88 172 THR A N 1
ATOM 1340 C CA . THR A 1 172 ? -9.811 2.016 15.055 1.00 90.88 172 THR A CA 1
ATOM 1341 C C . THR A 1 172 ? -8.681 1.230 14.403 1.00 90.88 172 THR A C 1
ATOM 1343 O O . THR A 1 172 ? -8.313 1.497 13.264 1.00 90.88 172 THR A O 1
ATOM 1346 N N . VAL A 1 173 ? -8.144 0.235 15.098 1.00 89.62 173 VAL A N 1
ATOM 1347 C CA . VAL A 1 173 ? -7.170 -0.714 14.555 1.00 89.62 173 VAL A CA 1
ATOM 1348 C C . VAL A 1 173 ? -7.891 -2.007 14.197 1.00 89.62 173 VAL A C 1
ATOM 1350 O O . VAL A 1 173 ? -8.578 -2.584 15.040 1.00 89.62 173 VAL A O 1
ATOM 1353 N N . ILE A 1 174 ? -7.730 -2.443 12.950 1.00 89.75 174 ILE A N 1
ATOM 1354 C CA . ILE A 1 174 ? -8.336 -3.648 12.385 1.00 89.75 174 ILE A CA 1
ATOM 1355 C C . ILE A 1 174 ? -7.205 -4.581 11.955 1.00 89.75 174 ILE A C 1
ATOM 1357 O O . ILE A 1 174 ? -6.499 -4.323 10.975 1.00 89.75 174 ILE A O 1
ATOM 1361 N N . LEU A 1 175 ? -6.993 -5.635 12.737 1.00 88.38 175 LEU A N 1
ATOM 1362 C CA . LEU A 1 175 ? -5.857 -6.531 12.603 1.00 88.38 175 LEU A CA 1
ATOM 1363 C C . LEU A 1 175 ? -6.147 -7.896 13.234 1.00 88.38 175 LEU A C 1
ATOM 1365 O O . LEU A 1 175 ? -6.267 -8.016 14.451 1.00 88.38 175 LEU A O 1
ATOM 1369 N N . THR A 1 176 ? -6.172 -8.940 12.410 1.00 88.62 176 THR A N 1
ATOM 1370 C CA . THR A 1 176 ? -6.282 -10.331 12.882 1.00 88.62 176 THR A CA 1
ATOM 1371 C C . THR A 1 176 ? -4.973 -10.824 13.521 1.00 88.62 176 THR A C 1
ATOM 1373 O O . THR A 1 176 ? -3.894 -10.306 13.202 1.00 88.62 176 THR A O 1
ATOM 1376 N N . PRO A 1 177 ? -5.013 -11.858 14.382 1.00 86.06 177 PRO A N 1
ATOM 1377 C CA . PRO A 1 177 ? -3.806 -12.472 14.938 1.00 86.06 177 PRO A CA 1
ATOM 1378 C C . PRO A 1 177 ? -2.803 -12.935 13.870 1.00 86.06 177 PRO A C 1
ATOM 1380 O O . PRO A 1 177 ? -1.604 -12.697 14.000 1.00 86.06 177 PRO A O 1
ATOM 1383 N N . GLU A 1 178 ? -3.280 -13.537 12.780 1.00 86.38 178 GLU A N 1
ATOM 1384 C CA . GLU A 1 178 ? -2.443 -14.034 11.684 1.00 86.38 178 GLU A CA 1
ATOM 1385 C C . GLU A 1 178 ? -1.765 -12.891 10.919 1.00 86.38 178 GLU A C 1
ATOM 1387 O O . GLU A 1 178 ? -0.621 -13.011 10.475 1.00 86.38 178 GLU A O 1
ATOM 1392 N N . GLN A 1 179 ? -2.459 -11.764 10.761 1.00 88.75 179 GLN A N 1
ATOM 1393 C CA . GLN A 1 179 ? -1.890 -10.558 10.168 1.00 88.75 179 GLN A CA 1
ATOM 1394 C C . GLN A 1 179 ? -0.857 -9.924 11.097 1.00 88.75 179 GLN A C 1
ATOM 1396 O O . GLN A 1 179 ? 0.216 -9.529 10.641 1.00 88.75 179 GLN A O 1
ATOM 1401 N N . TRP A 1 180 ? -1.127 -9.880 12.403 1.00 88.44 180 TRP A N 1
ATOM 1402 C CA . TRP A 1 180 ? -0.154 -9.397 13.374 1.00 88.44 180 TRP A CA 1
ATOM 1403 C C . TRP A 1 180 ? 1.123 -10.236 13.369 1.00 88.44 180 TRP A C 1
ATOM 1405 O O . TRP A 1 180 ? 2.223 -9.687 13.381 1.00 88.44 180 TRP A O 1
ATOM 1415 N N . GLU A 1 181 ? 1.000 -11.557 13.256 1.00 86.62 181 GLU A N 1
ATOM 1416 C CA . GLU A 1 181 ? 2.150 -12.440 13.104 1.00 86.62 181 GLU A CA 1
ATOM 1417 C C . GLU A 1 181 ? 3.016 -12.053 11.892 1.00 86.62 181 GLU A C 1
ATOM 1419 O O . GLU A 1 181 ? 4.247 -12.029 11.984 1.00 86.62 181 GLU A O 1
ATOM 1424 N N . GLN A 1 182 ? 2.395 -11.705 10.761 1.00 84.81 182 GLN A N 1
ATOM 1425 C CA . GLN A 1 182 ? 3.113 -11.248 9.568 1.00 84.81 182 GLN A CA 1
ATOM 1426 C C . GLN A 1 182 ? 3.850 -9.925 9.812 1.00 84.81 182 GLN A C 1
ATOM 1428 O O . GLN A 1 182 ? 5.017 -9.808 9.430 1.00 84.81 182 GLN A O 1
ATOM 1433 N N . VAL A 1 183 ? 3.222 -8.974 10.511 1.00 84.62 183 VAL A N 1
ATOM 1434 C CA . VAL A 1 183 ? 3.863 -7.712 10.920 1.00 84.62 183 VAL A CA 1
ATOM 1435 C C . VAL A 1 183 ? 5.074 -7.993 11.820 1.00 84.62 183 VAL A C 1
ATOM 1437 O O . VAL A 1 183 ? 6.166 -7.468 11.590 1.00 84.62 183 VAL A O 1
ATOM 1440 N N . LEU A 1 184 ? 4.933 -8.894 12.798 1.00 83.81 184 LEU A N 1
ATOM 1441 C CA . LEU A 1 184 ? 6.029 -9.309 13.678 1.00 83.81 184 LEU A CA 1
ATOM 1442 C C . LEU A 1 184 ? 7.182 -9.966 12.903 1.00 83.81 184 LEU A C 1
ATOM 1444 O O . LEU A 1 184 ? 8.349 -9.710 13.199 1.00 83.81 184 LEU A O 1
ATOM 1448 N N . ARG A 1 185 ? 6.884 -10.802 11.902 1.00 81.75 185 ARG A N 1
ATOM 1449 C CA . ARG A 1 185 ? 7.896 -11.434 11.036 1.00 81.75 185 ARG A CA 1
ATOM 1450 C C . ARG A 1 185 ? 8.635 -10.423 10.167 1.00 81.75 185 ARG A C 1
ATOM 1452 O O . ARG A 1 185 ? 9.840 -10.575 9.975 1.00 81.75 185 ARG A O 1
ATOM 1459 N N . ARG A 1 186 ? 7.935 -9.399 9.676 1.00 78.44 186 ARG A N 1
ATOM 1460 C CA . ARG A 1 186 ? 8.501 -8.326 8.850 1.00 78.44 186 ARG A CA 1
ATOM 1461 C C . ARG A 1 186 ? 9.484 -7.455 9.630 1.00 78.44 186 ARG A C 1
ATOM 1463 O O . ARG A 1 186 ? 10.576 -7.186 9.138 1.00 78.44 186 ARG A O 1
ATOM 1470 N N . HIS A 1 187 ? 9.114 -7.046 10.843 1.00 77.06 187 HIS A N 1
ATOM 1471 C CA . HIS A 1 187 ? 9.910 -6.106 11.645 1.00 77.06 187 HIS A CA 1
ATOM 1472 C C . HIS A 1 187 ? 10.888 -6.792 12.616 1.00 77.06 187 HIS A C 1
ATOM 1474 O O . HIS A 1 187 ? 11.877 -6.188 13.038 1.00 77.06 187 HIS A O 1
ATOM 1480 N N . GLY A 1 188 ? 10.673 -8.075 12.927 1.00 67.00 188 GLY A N 1
ATOM 1481 C CA . GLY A 1 188 ? 11.506 -8.865 13.834 1.00 67.00 188 GLY A CA 1
ATOM 1482 C C . GLY A 1 188 ? 11.483 -8.370 15.293 1.00 67.00 188 GLY A C 1
ATOM 1483 O O . GLY A 1 188 ? 10.813 -7.395 15.640 1.00 67.00 188 GLY A O 1
ATOM 1484 N N . PRO A 1 189 ? 12.228 -9.027 16.201 1.00 55.97 189 PRO A N 1
ATOM 1485 C CA . PRO A 1 189 ? 12.299 -8.629 17.595 1.00 55.97 189 PRO A CA 1
ATOM 1486 C C . PRO A 1 189 ? 13.273 -7.452 17.727 1.00 55.97 189 PRO A C 1
ATOM 1488 O O . PRO A 1 189 ? 14.480 -7.640 17.852 1.00 55.97 189 PRO A O 1
ATOM 1491 N N . VAL A 1 190 ? 12.730 -6.234 17.678 1.00 56.16 190 VAL A N 1
ATOM 1492 C CA . VAL A 1 190 ? 13.248 -5.012 18.322 1.00 56.16 190 VAL A CA 1
ATOM 1493 C C . VAL A 1 190 ? 14.785 -4.905 18.345 1.00 56.16 190 VAL A C 1
ATOM 1495 O O . VAL A 1 190 ? 15.420 -4.973 19.398 1.00 56.16 190 VAL A O 1
ATOM 1498 N N . ARG A 1 191 ? 15.413 -4.664 17.191 1.00 43.38 191 ARG A N 1
ATOM 1499 C CA . ARG A 1 191 ? 16.701 -3.955 17.182 1.00 43.38 191 ARG A CA 1
ATOM 1500 C C . ARG A 1 191 ? 16.393 -2.466 17.068 1.00 43.38 191 ARG A C 1
ATOM 1502 O O . ARG A 1 191 ? 16.164 -1.975 15.977 1.00 43.38 191 ARG A O 1
ATOM 1509 N N . HIS A 1 192 ? 16.368 -1.793 18.220 1.00 39.84 192 HIS A N 1
ATOM 1510 C CA . HIS A 1 192 ? 16.244 -0.334 18.371 1.00 39.84 192 HIS A CA 1
ATOM 1511 C C . HIS A 1 192 ? 14.892 0.261 17.940 1.00 39.84 192 HIS A C 1
ATOM 1513 O O . HIS A 1 192 ? 14.795 0.879 16.890 1.00 39.84 192 HIS A O 1
ATOM 1519 N N . GLY A 1 193 ? 13.849 0.104 18.764 1.00 50.47 193 GLY A N 1
ATOM 1520 C CA . GLY A 1 193 ? 12.619 0.886 18.568 1.00 50.47 193 GLY A CA 1
ATOM 1521 C C . GLY A 1 193 ? 11.707 0.402 17.440 1.00 50.47 193 GLY A C 1
ATOM 1522 O O . GLY A 1 193 ? 11.005 1.194 16.826 1.00 50.47 193 GLY A O 1
ATOM 1523 N N . GLY A 1 194 ? 11.698 -0.905 17.152 1.00 55.66 194 GLY A N 1
ATOM 1524 C CA . GLY A 1 194 ? 11.017 -1.485 15.981 1.00 55.66 194 GLY A CA 1
ATOM 1525 C C . GLY A 1 194 ? 9.519 -1.174 15.836 1.00 55.66 194 GLY A C 1
ATOM 1526 O O . GLY A 1 194 ? 9.001 -1.275 14.734 1.00 55.66 194 GLY A O 1
ATOM 1527 N N . PHE A 1 195 ? 8.843 -0.736 16.902 1.00 65.62 195 PHE A N 1
ATOM 1528 C CA . PHE A 1 195 ? 7.443 -0.288 16.875 1.00 65.62 195 PHE A CA 1
ATOM 1529 C C . PHE A 1 195 ? 7.282 1.205 17.214 1.00 65.62 195 PHE A C 1
ATOM 1531 O O . PHE A 1 195 ? 6.164 1.701 17.225 1.00 65.62 195 PHE A O 1
ATOM 1538 N N . ASP A 1 196 ? 8.372 1.936 17.471 1.00 70.19 196 ASP A N 1
ATOM 1539 C CA . ASP A 1 196 ? 8.334 3.374 17.785 1.00 70.19 196 ASP A CA 1
ATOM 1540 C C . ASP A 1 196 ? 7.828 4.183 16.579 1.00 70.19 196 ASP A C 1
ATOM 1542 O O . ASP A 1 196 ? 7.144 5.190 16.736 1.00 70.19 196 ASP A O 1
ATOM 1546 N N . HIS A 1 197 ? 8.061 3.686 15.359 1.00 73.06 197 HIS A N 1
ATOM 1547 C CA . HIS A 1 197 ? 7.510 4.281 14.142 1.00 73.06 197 HIS A CA 1
ATOM 1548 C C . HIS A 1 197 ? 5.971 4.282 14.120 1.00 73.06 197 HIS A C 1
ATOM 1550 O O . HIS A 1 197 ? 5.381 5.142 13.473 1.00 73.06 197 HIS A O 1
ATOM 1556 N N . TYR A 1 198 ? 5.302 3.370 14.838 1.00 75.50 198 TYR A N 1
ATOM 1557 C CA . TYR A 1 198 ? 3.846 3.396 14.979 1.00 75.50 198 TYR A CA 1
ATOM 1558 C C . TYR A 1 198 ? 3.401 4.552 15.883 1.00 75.50 198 TYR A C 1
ATOM 1560 O O . TYR A 1 198 ? 2.435 5.233 15.556 1.00 75.50 198 TYR A O 1
ATOM 1568 N N . GLU A 1 199 ? 4.129 4.865 16.959 1.00 72.31 199 GLU A N 1
ATOM 1569 C CA . GLU A 1 199 ? 3.834 6.062 17.762 1.00 72.31 199 GLU A CA 1
ATOM 1570 C C . GLU A 1 199 ? 3.935 7.335 16.913 1.00 72.31 199 GLU A C 1
ATOM 1572 O O . GLU A 1 199 ? 3.040 8.180 16.948 1.00 72.31 199 GLU A O 1
ATOM 1577 N N . GLU A 1 200 ? 4.993 7.444 16.107 1.00 71.31 200 GLU A N 1
ATOM 1578 C CA . GLU A 1 200 ? 5.204 8.573 15.198 1.00 71.31 200 GLU A CA 1
ATOM 1579 C C . GLU A 1 200 ? 4.129 8.638 14.106 1.00 71.31 200 GLU A C 1
ATOM 1581 O O . GLU A 1 200 ? 3.551 9.700 13.867 1.00 71.31 200 GLU A O 1
ATOM 1586 N N . THR A 1 201 ? 3.799 7.502 13.488 1.00 70.19 201 THR A N 1
ATOM 1587 C CA . THR A 1 201 ? 2.731 7.403 12.481 1.00 70.19 201 THR A CA 1
ATOM 1588 C C . THR A 1 201 ? 1.390 7.823 13.078 1.00 70.19 201 THR A C 1
ATOM 1590 O O . THR A 1 201 ? 0.632 8.552 12.450 1.00 70.19 201 THR A O 1
ATOM 1593 N N . PHE A 1 202 ? 1.098 7.437 14.321 1.00 69.31 202 PHE A N 1
ATOM 1594 C CA . PHE A 1 202 ? -0.154 7.800 14.980 1.00 69.31 202 PHE A CA 1
ATOM 1595 C C . PHE A 1 202 ? -0.202 9.282 15.353 1.00 69.31 202 PHE A C 1
ATOM 1597 O O . PHE A 1 202 ? -1.239 9.932 15.221 1.00 69.31 202 PHE A O 1
ATOM 1604 N N . ALA A 1 203 ? 0.922 9.824 15.822 1.00 68.94 203 ALA A N 1
ATOM 1605 C CA . ALA A 1 203 ? 1.040 11.233 16.167 1.00 68.94 203 ALA A CA 1
ATOM 1606 C C . ALA A 1 203 ? 0.958 12.148 14.935 1.00 68.94 203 ALA A C 1
ATOM 1608 O O . ALA A 1 203 ? 0.466 13.268 15.054 1.00 68.94 203 ALA A O 1
ATOM 1609 N N . SER A 1 204 ? 1.427 11.681 13.775 1.00 69.38 204 SER A N 1
ATOM 1610 C CA . SER A 1 204 ? 1.498 12.466 12.536 1.00 69.38 204 SER A CA 1
ATOM 1611 C C . SER A 1 204 ? 0.351 12.217 11.553 1.00 69.38 204 SER A C 1
ATOM 1613 O O . SER A 1 204 ? 0.170 13.025 10.642 1.00 69.38 204 SER A O 1
ATOM 1615 N N . ALA A 1 205 ? -0.440 11.150 11.725 1.00 68.19 205 ALA A N 1
ATOM 1616 C CA . ALA A 1 205 ? -1.544 10.836 10.821 1.00 68.19 205 ALA A CA 1
ATOM 1617 C C . ALA A 1 205 ? -2.559 11.998 10.750 1.00 68.19 205 ALA A C 1
ATOM 1619 O O . ALA A 1 205 ? -2.942 12.521 11.799 1.00 68.19 205 ALA A O 1
ATOM 1620 N N . PRO A 1 206 ? -3.068 12.375 9.565 1.00 71.44 206 PRO A N 1
ATOM 1621 C CA . PRO A 1 206 ? -4.158 13.348 9.423 1.00 71.44 206 PRO A CA 1
ATOM 1622 C C . PRO A 1 206 ? -5.397 12.961 10.242 1.00 71.44 206 PRO A C 1
ATOM 1624 O O . PRO A 1 206 ? -5.663 11.773 10.413 1.00 71.44 206 PRO A O 1
ATOM 1627 N N . GLU A 1 207 ? -6.177 13.925 10.744 1.00 72.44 207 GLU A N 1
ATOM 1628 C CA . GLU A 1 207 ? -7.370 13.660 11.581 1.00 72.44 207 GLU A CA 1
ATOM 1629 C C . GLU A 1 207 ? -8.429 12.786 10.889 1.00 72.44 207 GLU A C 1
ATOM 1631 O O . GLU A 1 207 ? -9.259 12.135 11.535 1.00 72.44 207 GLU A O 1
ATOM 1636 N N . GLU A 1 208 ? -8.423 12.787 9.561 1.00 76.19 208 GLU A N 1
ATOM 1637 C CA . GLU A 1 208 ? -9.308 11.991 8.731 1.00 76.19 208 GLU A CA 1
ATOM 1638 C C . GLU A 1 208 ? -8.890 10.523 8.643 1.00 76.19 208 GLU A C 1
ATOM 1640 O O . GLU A 1 208 ? -9.741 9.678 8.370 1.00 76.19 208 GLU A O 1
ATOM 1645 N N . GLU A 1 209 ? -7.623 10.205 8.910 1.00 82.19 209 GLU A N 1
ATOM 1646 C CA . GLU A 1 209 ? -7.108 8.839 8.953 1.00 82.19 209 GLU A CA 1
ATOM 1647 C C . GLU A 1 209 ? -7.368 8.235 10.334 1.00 82.19 209 GLU A C 1
ATOM 1649 O O . GLU A 1 209 ? -6.557 8.316 11.263 1.00 82.19 209 GLU A O 1
ATOM 1654 N N . ARG A 1 210 ? -8.577 7.686 10.472 1.00 84.94 210 ARG A N 1
ATOM 1655 C CA . ARG A 1 210 ? -9.122 7.128 11.718 1.00 84.94 210 ARG A CA 1
ATOM 1656 C C . ARG A 1 210 ? -9.018 5.612 11.803 1.00 84.94 210 ARG A C 1
ATOM 1658 O O . ARG A 1 210 ? 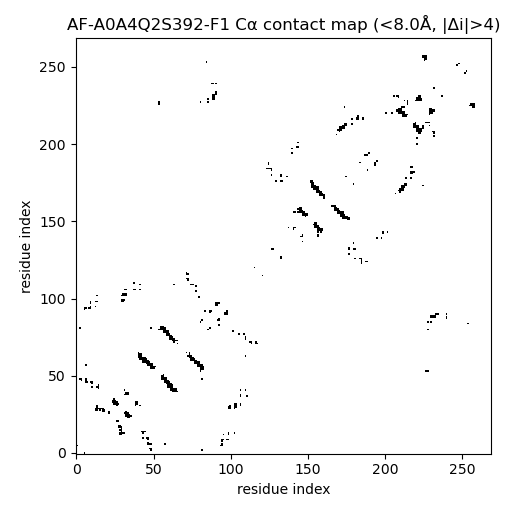-9.435 5.044 12.809 1.00 84.94 210 ARG A O 1
ATOM 1665 N N . PHE A 1 211 ? -8.477 4.963 10.779 1.00 87.00 211 PHE A N 1
ATOM 1666 C CA . PHE A 1 211 ? -8.325 3.517 10.725 1.00 87.00 211 PHE A CA 1
ATOM 1667 C C . PHE A 1 211 ? -6.866 3.137 10.559 1.00 87.00 211 PHE A C 1
ATOM 1669 O O . PHE A 1 211 ? -6.140 3.784 9.814 1.00 87.00 211 PHE A O 1
ATOM 1676 N N . TRP A 1 212 ? -6.450 2.065 11.217 1.00 88.62 212 TRP A N 1
ATOM 1677 C CA . TRP A 1 212 ? -5.215 1.353 10.928 1.00 88.62 212 TRP A CA 1
ATOM 1678 C C . TRP A 1 212 ? -5.573 -0.056 10.497 1.00 88.62 212 TRP A C 1
ATOM 1680 O O . TRP A 1 212 ? -6.159 -0.808 11.273 1.00 88.62 212 TRP A O 1
ATOM 1690 N N . VAL A 1 213 ? -5.233 -0.399 9.263 1.00 89.38 213 VAL A N 1
ATOM 1691 C CA . VAL A 1 213 ? -5.607 -1.672 8.646 1.00 89.38 213 VAL A CA 1
ATOM 1692 C C . VAL A 1 213 ? -4.360 -2.425 8.213 1.00 89.38 213 VAL A C 1
ATOM 1694 O O . VAL A 1 213 ? -3.329 -1.826 7.893 1.00 89.38 213 VAL A O 1
ATOM 1697 N N . PHE A 1 214 ? -4.446 -3.750 8.195 1.00 86.81 214 PHE A N 1
ATOM 1698 C CA . PHE A 1 214 ? -3.386 -4.569 7.631 1.00 86.81 214 PHE A CA 1
ATOM 1699 C C . PHE A 1 214 ? -3.335 -4.433 6.107 1.00 86.81 214 PHE A C 1
ATOM 1701 O O . PHE A 1 214 ? -4.314 -4.708 5.411 1.00 86.81 214 PHE A O 1
ATOM 1708 N N . TRP A 1 215 ? -2.168 -4.076 5.578 1.00 84.00 215 TRP A N 1
ATOM 1709 C CA . TRP A 1 215 ? -1.924 -4.004 4.147 1.00 84.00 215 TRP A CA 1
ATOM 1710 C C . TRP A 1 215 ? -0.500 -4.459 3.821 1.00 84.00 215 TRP A C 1
ATOM 1712 O O . TRP A 1 215 ? 0.480 -3.897 4.303 1.00 84.00 215 TRP A O 1
ATOM 1722 N N . GLU A 1 216 ? -0.396 -5.506 2.997 1.00 79.19 216 GLU A N 1
ATOM 1723 C CA . GLU A 1 216 ? 0.868 -6.023 2.444 1.00 79.19 216 GLU A CA 1
ATOM 1724 C C . GLU A 1 216 ? 1.956 -6.320 3.491 1.00 79.19 216 GLU A C 1
ATOM 1726 O O . GLU A 1 216 ? 3.140 -6.021 3.308 1.00 79.19 216 GLU A O 1
ATOM 1731 N N . GLY A 1 217 ? 1.551 -6.957 4.592 1.00 79.38 217 GLY A N 1
ATOM 1732 C CA . GLY A 1 217 ? 2.468 -7.386 5.648 1.00 79.38 217 GLY A CA 1
ATOM 1733 C C . GLY A 1 217 ? 2.759 -6.318 6.700 1.00 79.38 217 GLY A C 1
ATOM 1734 O O . GLY A 1 217 ? 3.609 -6.560 7.554 1.00 79.38 217 GLY A O 1
ATOM 1735 N N . ASP A 1 218 ? 2.093 -5.163 6.646 1.00 85.62 218 ASP A N 1
ATOM 1736 C CA . ASP A 1 218 ? 2.293 -4.053 7.577 1.00 85.62 218 ASP A CA 1
ATOM 1737 C C . ASP A 1 218 ? 0.965 -3.431 8.040 1.00 85.62 218 ASP A C 1
ATOM 1739 O O . ASP A 1 218 ? -0.094 -3.707 7.476 1.00 85.62 218 ASP A O 1
ATOM 1743 N N . LEU A 1 219 ? 1.026 -2.584 9.067 1.00 84.69 219 LEU A N 1
ATOM 1744 C CA . LEU A 1 219 ? -0.087 -1.731 9.492 1.00 84.69 219 LEU A CA 1
ATOM 1745 C C . LEU A 1 219 ? 0.010 -0.370 8.800 1.00 84.69 219 LEU A C 1
ATOM 1747 O O . LEU A 1 219 ? 1.053 0.281 8.849 1.00 84.69 219 LEU A O 1
ATOM 1751 N N . VAL A 1 220 ? -1.082 0.064 8.171 1.00 84.69 220 VAL A N 1
ATOM 1752 C CA . VAL A 1 220 ? -1.137 1.311 7.397 1.00 84.69 220 VAL A CA 1
ATOM 1753 C C . VAL A 1 220 ? -2.331 2.149 7.841 1.00 84.69 220 VAL A C 1
ATOM 1755 O O . VAL A 1 220 ? -3.421 1.616 8.064 1.00 84.69 220 VAL A O 1
ATOM 1758 N N . SER A 1 221 ? -2.132 3.463 7.966 1.00 84.69 221 SER A N 1
ATOM 1759 C CA . SER A 1 221 ? -3.212 4.401 8.256 1.00 84.69 221 SER A CA 1
ATOM 1760 C C . SER A 1 221 ? -4.162 4.548 7.067 1.00 84.69 221 SER A C 1
ATOM 1762 O O . SER A 1 221 ? -3.776 4.468 5.900 1.00 84.69 221 SER A O 1
ATOM 1764 N N . SER A 1 222 ? -5.440 4.745 7.363 1.00 84.38 222 SER A N 1
ATOM 1765 C CA . SER A 1 222 ? -6.471 4.907 6.360 1.00 84.38 222 SER A CA 1
ATOM 1766 C C . SER A 1 222 ? -7.617 5.784 6.846 1.00 84.38 222 SER A C 1
ATOM 1768 O O . SER A 1 222 ? -7.972 5.830 8.023 1.00 84.38 222 SER A O 1
ATOM 1770 N N . THR A 1 223 ? -8.220 6.479 5.890 1.00 81.50 223 THR A N 1
ATOM 1771 C CA . THR A 1 223 ? -9.477 7.216 6.039 1.00 81.50 223 THR A CA 1
ATOM 1772 C C . THR A 1 223 ? -10.704 6.309 6.092 1.00 81.50 223 THR A C 1
ATOM 1774 O O . THR A 1 223 ? -11.797 6.788 6.396 1.00 81.50 223 THR A O 1
ATOM 1777 N N . ARG A 1 224 ? -10.533 5.016 5.798 1.00 75.50 224 ARG A N 1
ATOM 1778 C CA . ARG A 1 224 ? -11.617 4.055 5.623 1.00 75.50 224 ARG A CA 1
ATOM 1779 C C . ARG A 1 224 ? -11.248 2.690 6.213 1.00 75.50 224 ARG A C 1
ATOM 1781 O O . ARG A 1 224 ? -10.065 2.397 6.375 1.00 75.50 224 ARG A O 1
ATOM 1788 N N . GLU A 1 225 ? -12.240 1.871 6.551 1.00 82.19 225 GLU A N 1
ATOM 1789 C CA . GLU A 1 225 ? -11.991 0.498 7.023 1.00 82.19 225 GLU A CA 1
ATOM 1790 C C . GLU A 1 225 ? -11.817 -0.497 5.863 1.00 82.19 225 GLU A C 1
ATOM 1792 O O . GLU A 1 225 ? -11.271 -1.583 6.048 1.00 82.19 225 GLU A O 1
ATOM 1797 N N . GLU A 1 226 ? -12.256 -0.123 4.659 1.00 76.50 226 GLU A N 1
ATOM 1798 C CA . GLU A 1 226 ? -12.198 -0.941 3.454 1.00 76.50 226 GLU A CA 1
ATOM 1799 C C . GLU A 1 226 ? -10.793 -1.013 2.841 1.00 76.50 226 GLU A C 1
ATOM 1801 O O . GLU A 1 226 ? -10.017 -0.050 2.834 1.00 76.50 226 GLU A O 1
ATOM 1806 N N . LEU A 1 227 ? -10.495 -2.162 2.233 1.00 75.25 227 LEU A N 1
ATOM 1807 C CA . LEU A 1 227 ? -9.265 -2.378 1.481 1.00 75.25 227 LEU A CA 1
ATOM 1808 C C . LEU A 1 227 ? -9.475 -2.085 -0.013 1.00 75.25 227 LEU A C 1
ATOM 1810 O O . LEU A 1 227 ? -10.550 -2.363 -0.541 1.00 75.25 227 LEU A O 1
ATOM 1814 N N . PRO A 1 228 ? -8.459 -1.565 -0.726 1.00 80.06 228 PRO A N 1
ATOM 1815 C CA . PRO A 1 228 ? -7.142 -1.145 -0.224 1.00 80.06 228 PRO A CA 1
ATOM 1816 C C . PRO A 1 228 ? -7.212 0.093 0.687 1.00 80.06 228 PRO A C 1
ATOM 1818 O O . PRO A 1 228 ? -8.157 0.872 0.553 1.00 80.06 228 PRO A O 1
ATOM 1821 N N . PRO A 1 229 ? -6.242 0.310 1.597 1.00 78.56 229 PRO A N 1
ATOM 1822 C CA . PRO A 1 229 ? -6.253 1.479 2.471 1.00 78.56 229 PRO A CA 1
ATOM 1823 C C . PRO A 1 229 ? -6.226 2.755 1.633 1.00 78.56 229 PRO A C 1
ATOM 1825 O O . PRO A 1 229 ? -5.392 2.908 0.739 1.00 78.56 229 PRO A O 1
ATOM 1828 N N . ALA A 1 230 ? -7.142 3.673 1.919 1.00 78.44 230 ALA A N 1
ATOM 1829 C CA . ALA A 1 230 ? -7.155 5.000 1.322 1.00 78.44 230 ALA A CA 1
ATOM 1830 C C . ALA A 1 230 ? -6.470 6.003 2.254 1.00 78.44 230 ALA A C 1
ATOM 1832 O O . ALA A 1 230 ? -6.925 6.189 3.386 1.00 78.44 230 ALA A O 1
ATOM 1833 N N . THR A 1 231 ? -5.401 6.644 1.789 1.00 72.06 231 THR A N 1
ATOM 1834 C CA . THR A 1 231 ? -4.724 7.737 2.503 1.00 72.06 231 THR A CA 1
ATOM 1835 C C . THR A 1 231 ? -5.246 9.087 2.035 1.00 72.06 231 THR A C 1
ATOM 1837 O O . THR A 1 231 ? -5.804 9.204 0.945 1.00 72.06 231 THR A O 1
ATOM 1840 N N . THR A 1 232 ? -5.044 10.115 2.850 1.00 61.31 232 THR A N 1
ATOM 1841 C CA . THR A 1 232 ? -5.409 11.494 2.517 1.00 61.31 232 THR A CA 1
ATOM 1842 C C . THR A 1 232 ? -4.684 11.927 1.232 1.00 61.31 232 THR A C 1
ATOM 1844 O O . THR A 1 232 ? -3.451 11.935 1.217 1.00 61.31 232 THR A O 1
ATOM 1847 N N . PRO A 1 233 ? -5.399 12.276 0.147 1.00 56.38 233 PRO A N 1
ATOM 1848 C CA . PRO A 1 233 ? -4.779 12.768 -1.073 1.00 56.38 233 PRO A CA 1
ATOM 1849 C C . PRO A 1 233 ? -4.175 14.153 -0.848 1.00 56.38 233 PRO A C 1
ATOM 1851 O O . PRO A 1 233 ? -4.608 14.919 0.019 1.00 56.38 233 PRO A O 1
ATOM 1854 N N . TRP A 1 234 ? -3.202 14.493 -1.686 1.00 44.66 234 TRP A N 1
ATOM 1855 C CA . TRP A 1 234 ? -2.750 15.864 -1.869 1.00 44.66 234 TRP A CA 1
ATOM 1856 C C . TRP A 1 234 ? -3.195 16.320 -3.265 1.00 44.66 234 TRP A C 1
ATOM 1858 O O . TRP A 1 234 ? -2.737 15.712 -4.233 1.00 44.66 234 TRP A O 1
ATOM 1868 N N . PRO A 1 235 ? -4.066 17.343 -3.423 1.00 49.00 235 PRO A N 1
ATOM 1869 C CA . PRO A 1 235 ? -4.592 18.298 -2.428 1.00 49.00 235 PRO A CA 1
ATOM 1870 C C . PRO A 1 235 ? -5.716 17.751 -1.496 1.00 49.00 235 PRO A C 1
ATOM 1872 O O . PRO A 1 235 ? -6.271 16.689 -1.768 1.00 49.00 235 PRO A O 1
ATOM 1875 N N . PRO A 1 236 ? -6.065 18.464 -0.393 1.00 53.50 236 PRO A N 1
ATOM 1876 C CA . PRO A 1 236 ? -6.810 17.923 0.759 1.00 53.50 236 PRO A CA 1
ATOM 1877 C C . PRO A 1 236 ? -8.253 17.433 0.502 1.00 53.50 236 PRO A C 1
ATOM 1879 O O . PRO A 1 236 ? -8.995 17.979 -0.317 1.00 53.50 236 PRO A O 1
ATOM 1882 N N . LEU A 1 237 ? -8.701 16.491 1.349 1.00 52.50 237 LEU A N 1
ATOM 1883 C CA . LEU A 1 237 ? -9.979 15.745 1.333 1.00 52.50 237 LEU A CA 1
ATOM 1884 C C . LEU A 1 237 ? -11.275 16.540 1.125 1.00 52.50 237 LEU A C 1
ATOM 1886 O O . LEU A 1 237 ? -12.287 15.937 0.778 1.00 52.50 237 LEU A O 1
ATOM 1890 N N . ARG A 1 238 ? -11.314 17.856 1.346 1.00 55.03 238 ARG A N 1
ATOM 1891 C CA . ARG A 1 238 ? -12.551 18.641 1.191 1.00 55.03 238 ARG A CA 1
ATOM 1892 C C . ARG A 1 238 ? -13.035 18.669 -0.260 1.00 55.03 238 ARG A C 1
ATOM 1894 O O . ARG A 1 238 ? -14.229 18.509 -0.499 1.00 55.03 238 ARG A O 1
ATOM 1901 N N . GLU A 1 239 ? -12.119 18.831 -1.210 1.00 55.75 239 GLU A N 1
ATOM 1902 C CA . GLU A 1 239 ? -12.446 18.858 -2.641 1.00 55.75 239 GLU A CA 1
ATOM 1903 C C . GLU A 1 239 ? -12.777 17.454 -3.163 1.00 55.75 239 GLU A C 1
ATOM 1905 O O . GLU A 1 239 ? -13.723 17.274 -3.927 1.00 55.75 239 GLU A O 1
ATOM 1910 N N . VAL A 1 240 ? -12.067 16.435 -2.674 1.00 54.50 240 VAL A N 1
ATOM 1911 C CA . VAL A 1 240 ? -12.301 15.024 -3.022 1.00 54.50 240 VAL A CA 1
ATOM 1912 C C . VAL A 1 240 ? -13.627 14.515 -2.443 1.00 54.50 240 VAL A C 1
ATOM 1914 O O . VAL A 1 240 ? -14.402 13.876 -3.151 1.00 54.50 240 VAL A O 1
ATOM 1917 N N . ARG A 1 241 ? -13.969 14.876 -1.197 1.00 54.62 241 ARG A N 1
ATOM 1918 C CA . ARG A 1 241 ? -15.280 14.587 -0.585 1.00 54.62 241 ARG A CA 1
ATOM 1919 C C . ARG A 1 241 ? -16.422 15.293 -1.305 1.00 54.62 241 ARG A C 1
ATOM 1921 O O . ARG A 1 241 ? -17.494 14.710 -1.413 1.00 54.62 241 ARG A O 1
ATOM 1928 N N . GLN A 1 242 ? -16.208 16.511 -1.807 1.00 57.41 242 GLN A N 1
ATOM 1929 C CA . GLN A 1 242 ? -17.203 17.198 -2.628 1.00 57.41 242 GLN A CA 1
ATOM 1930 C C . GLN A 1 242 ? -17.451 16.436 -3.939 1.00 57.41 242 GLN A C 1
ATOM 1932 O O . GLN A 1 242 ? -18.601 16.131 -4.246 1.00 57.41 242 GLN A O 1
ATOM 1937 N N . ARG A 1 243 ? -16.390 16.028 -4.646 1.00 55.59 243 ARG A N 1
ATOM 1938 C CA . ARG A 1 243 ? -16.501 15.222 -5.876 1.00 55.59 243 ARG A CA 1
ATOM 1939 C C . ARG A 1 243 ? -17.176 13.866 -5.634 1.00 55.59 243 ARG A C 1
ATOM 1941 O O . ARG A 1 243 ? -18.010 13.445 -6.428 1.00 55.59 243 ARG A O 1
ATOM 1948 N N . LEU A 1 244 ? -16.875 13.202 -4.517 1.00 53.94 244 LEU A N 1
ATOM 1949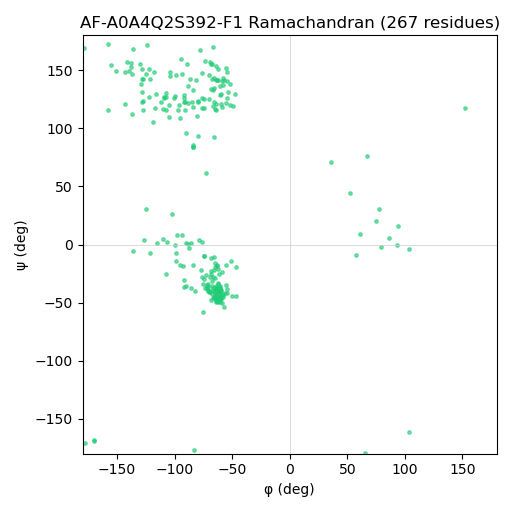 C CA . LEU A 1 244 ? -17.515 11.936 -4.133 1.00 53.94 244 LEU A CA 1
ATOM 1950 C C . LEU A 1 244 ? -18.974 12.111 -3.700 1.00 53.94 244 LEU A C 1
ATOM 1952 O O . LEU A 1 244 ? -19.803 11.263 -4.012 1.00 53.94 244 LEU A O 1
ATOM 1956 N N . ALA A 1 245 ? -19.319 13.199 -3.009 1.00 59.28 245 ALA A N 1
ATOM 1957 C CA . ALA A 1 245 ? -20.708 13.517 -2.682 1.00 59.28 245 ALA A CA 1
ATOM 1958 C C . ALA A 1 245 ? -21.529 13.796 -3.953 1.00 59.28 245 ALA A C 1
ATOM 1960 O O . ALA A 1 245 ? -22.662 13.330 -4.065 1.00 59.28 245 ALA A O 1
ATOM 1961 N N . GLU A 1 246 ? -20.937 14.483 -4.932 1.00 57.44 246 GLU A N 1
ATOM 1962 C CA . GLU A 1 246 ? -21.520 14.712 -6.258 1.00 57.44 246 GLU A CA 1
ATOM 1963 C C . GLU A 1 246 ? -21.686 13.392 -7.046 1.00 57.44 246 GLU A C 1
ATOM 1965 O O . GLU A 1 246 ? -22.734 13.177 -7.655 1.00 57.44 246 GLU A O 1
ATOM 1970 N N . ALA A 1 247 ? -20.723 12.464 -6.961 1.00 52.06 247 ALA A N 1
ATOM 1971 C CA . ALA A 1 247 ? -20.789 11.134 -7.587 1.00 52.06 247 ALA A CA 1
ATOM 1972 C C . ALA A 1 247 ? -21.735 10.140 -6.875 1.00 52.06 247 ALA A C 1
ATOM 1974 O O . ALA A 1 247 ? -22.324 9.270 -7.509 1.00 52.06 247 ALA A O 1
ATOM 1975 N N . ARG A 1 248 ? -21.935 10.257 -5.557 1.00 55.38 248 ARG A N 1
ATOM 1976 C CA . ARG A 1 248 ? -22.942 9.468 -4.818 1.00 55.38 248 ARG A CA 1
ATOM 1977 C C . ARG A 1 248 ? -24.356 9.985 -5.078 1.00 55.38 248 ARG A C 1
ATOM 1979 O O . ARG A 1 248 ? -25.295 9.198 -5.171 1.00 55.38 248 ARG A O 1
ATOM 1986 N N . ALA A 1 249 ? -24.510 11.296 -5.269 1.00 57.28 249 ALA A N 1
ATOM 1987 C CA . ALA A 1 249 ? -25.781 11.911 -5.645 1.00 57.28 249 ALA A CA 1
ATOM 1988 C C . ALA A 1 249 ? -26.277 11.491 -7.045 1.00 57.28 249 ALA A C 1
ATOM 1990 O O . ALA A 1 249 ? -27.464 11.652 -7.331 1.00 57.28 249 ALA A O 1
ATOM 1991 N N . SER A 1 250 ? -25.417 10.917 -7.898 1.00 53.19 250 SER A N 1
ATOM 1992 C CA . SER A 1 250 ? -25.803 10.376 -9.210 1.00 53.19 250 SER A CA 1
ATOM 1993 C C . SER A 1 250 ? -26.322 8.928 -9.174 1.00 53.19 250 SER A C 1
ATOM 1995 O O . SER A 1 250 ? -26.726 8.409 -10.213 1.00 53.19 250 SER A O 1
ATOM 1997 N N . GLY A 1 251 ? -26.404 8.300 -7.991 1.00 36.84 251 GLY A N 1
ATOM 1998 C CA . GLY A 1 251 ? -27.098 7.020 -7.796 1.00 36.84 251 GLY A CA 1
ATOM 1999 C C . GLY A 1 251 ? -26.225 5.769 -7.898 1.00 36.84 251 GLY A C 1
ATOM 2000 O O . GLY A 1 251 ? -26.759 4.668 -8.018 1.00 36.84 251 GLY A O 1
ATOM 2001 N N . THR A 1 252 ? -24.904 5.913 -7.828 1.00 41.12 252 THR A N 1
ATOM 2002 C CA . THR A 1 252 ? -23.974 4.780 -7.876 1.00 41.12 252 THR A CA 1
ATOM 2003 C C . THR A 1 252 ? -23.590 4.323 -6.468 1.00 41.12 252 THR A C 1
ATOM 2005 O O . THR A 1 252 ? -22.892 5.024 -5.738 1.00 41.12 252 THR A O 1
ATOM 2008 N N . THR A 1 253 ? -24.087 3.154 -6.063 1.00 37.97 253 THR A N 1
ATOM 2009 C CA . THR A 1 253 ? -23.655 2.443 -4.849 1.00 37.97 253 THR A CA 1
ATOM 2010 C C . THR A 1 253 ? -22.351 1.701 -5.111 1.00 37.97 253 THR A C 1
ATOM 2012 O O . THR A 1 253 ? -22.325 0.824 -5.974 1.00 37.97 253 THR A O 1
ATOM 2015 N N . TYR A 1 254 ? -21.314 1.996 -4.326 1.00 41.75 254 TYR A N 1
ATOM 2016 C CA . TYR A 1 254 ? -20.052 1.256 -4.296 1.00 41.75 254 TYR A CA 1
ATOM 2017 C C . TYR A 1 254 ? -19.552 1.107 -2.855 1.00 41.75 254 TYR A C 1
ATOM 2019 O O . TYR A 1 254 ? -19.851 1.947 -2.003 1.00 41.75 254 TYR A O 1
ATOM 2027 N N . GLY A 1 255 ? -18.851 -0.001 -2.603 1.00 40.28 255 GLY A N 1
ATOM 2028 C CA . GLY A 1 255 ? -18.211 -0.343 -1.333 1.00 40.28 255 GLY A CA 1
ATOM 2029 C C . GLY A 1 255 ? -18.101 -1.861 -1.149 1.00 40.28 255 GLY A C 1
ATOM 2030 O O . GLY A 1 255 ? -19.118 -2.550 -1.089 1.00 40.28 255 GLY A O 1
ATOM 2031 N N . TRP A 1 256 ? -16.873 -2.382 -1.066 1.00 39.00 256 TRP A N 1
ATOM 2032 C CA . TRP A 1 256 ? -16.577 -3.748 -0.618 1.00 39.00 256 TRP A CA 1
ATOM 2033 C C . TRP A 1 256 ? -15.755 -3.673 0.667 1.00 39.00 256 TRP A C 1
ATOM 2035 O O . TRP A 1 256 ? -14.756 -2.962 0.737 1.00 39.00 256 TRP A O 1
ATOM 2045 N N . PHE A 1 257 ? -16.198 -4.401 1.682 1.00 41.31 257 PHE A N 1
ATOM 2046 C CA . PHE A 1 257 ? -15.688 -4.342 3.047 1.00 41.31 257 PHE A CA 1
ATOM 2047 C C . PHE A 1 257 ? -14.525 -5.323 3.255 1.00 41.31 257 PHE A C 1
ATOM 2049 O O . PHE A 1 257 ? -14.434 -6.349 2.580 1.00 41.31 257 PHE A O 1
ATOM 2056 N N . ALA A 1 258 ? -13.654 -5.042 4.228 1.00 34.12 258 ALA A N 1
ATOM 2057 C CA . ALA A 1 258 ? -12.570 -5.951 4.621 1.00 34.12 258 ALA A CA 1
ATOM 2058 C C . ALA A 1 258 ? -13.075 -7.279 5.249 1.00 34.12 258 ALA A C 1
ATOM 2060 O O . ALA A 1 258 ? -12.289 -8.207 5.434 1.00 34.12 258 ALA A O 1
ATOM 2061 N N . TYR A 1 259 ? -14.375 -7.368 5.560 1.00 42.38 259 TYR A N 1
ATOM 2062 C CA . TYR A 1 259 ? -15.129 -8.527 6.062 1.00 42.38 259 TYR A CA 1
ATOM 2063 C C . TYR A 1 259 ? -16.630 -8.333 5.755 1.00 42.38 259 TYR A C 1
ATOM 2065 O O . TYR A 1 259 ? -17.025 -7.274 5.286 1.00 42.38 259 TYR A O 1
ATOM 2073 N N . GLU A 1 260 ? -17.492 -9.325 5.993 1.00 36.06 260 GLU A N 1
ATOM 2074 C CA . GLU A 1 260 ? -18.943 -9.169 5.779 1.00 36.06 260 GLU A CA 1
ATOM 2075 C C . GLU A 1 260 ? -19.517 -8.143 6.787 1.00 36.06 260 GLU A C 1
ATOM 2077 O O . GLU A 1 260 ? -19.389 -8.367 7.992 1.00 36.06 260 GLU A O 1
ATOM 2082 N N . PRO A 1 261 ? -20.106 -7.011 6.351 1.00 36.69 261 PRO A N 1
ATOM 2083 C CA . PRO A 1 261 ? -20.560 -5.970 7.271 1.00 36.69 261 PRO A CA 1
ATOM 2084 C C . PRO A 1 261 ? -21.649 -6.513 8.202 1.00 36.69 261 PRO A C 1
ATOM 2086 O O . PRO A 1 261 ? -22.525 -7.269 7.766 1.00 36.69 261 PRO A O 1
ATOM 2089 N N . LEU A 1 262 ? -21.620 -6.104 9.477 1.00 41.94 262 LEU A N 1
ATOM 2090 C CA . LEU A 1 262 ? -22.721 -6.367 10.406 1.00 41.94 262 LEU A CA 1
ATOM 2091 C C . LEU A 1 262 ? -24.006 -5.819 9.786 1.00 41.94 262 LEU A C 1
ATOM 2093 O O . LEU A 1 262 ? -24.093 -4.640 9.437 1.00 41.94 262 LEU A O 1
ATOM 2097 N N . ARG A 1 263 ? -24.995 -6.695 9.607 1.00 39.19 263 ARG A N 1
ATOM 2098 C CA . ARG A 1 263 ? -26.309 -6.294 9.104 1.00 39.19 263 ARG A CA 1
ATOM 2099 C C . ARG A 1 263 ? -26.969 -5.421 10.168 1.00 39.19 263 ARG A C 1
ATOM 2101 O O . ARG A 1 263 ? -26.868 -5.729 11.352 1.00 39.19 263 ARG A O 1
ATOM 2108 N N . ASP A 1 264 ? -27.697 -4.386 9.745 1.00 42.44 264 ASP A N 1
ATOM 2109 C CA . ASP A 1 264 ? -28.432 -3.448 10.620 1.00 42.44 264 ASP A CA 1
ATOM 2110 C C . ASP A 1 264 ? -29.356 -4.135 11.653 1.00 42.44 264 ASP A C 1
ATOM 2112 O O . ASP A 1 264 ? -29.800 -3.516 12.616 1.00 42.44 264 ASP A O 1
ATOM 2116 N N . GLU A 1 265 ? -29.637 -5.427 11.480 1.00 38.97 265 GLU A N 1
ATOM 2117 C CA . GLU A 1 265 ? -30.421 -6.262 12.391 1.00 38.97 265 GLU A CA 1
ATOM 2118 C C . GLU A 1 265 ? -29.672 -6.672 13.680 1.00 38.97 265 GLU A C 1
ATOM 2120 O O . GLU A 1 265 ? -30.307 -7.197 14.594 1.00 38.97 265 GLU A O 1
ATOM 2125 N N . GLU A 1 266 ? -28.357 -6.428 13.788 1.00 36.72 266 GLU A N 1
ATOM 2126 C CA . GLU A 1 266 ? -27.524 -6.849 14.934 1.00 36.72 266 GLU A CA 1
ATOM 2127 C C . GLU A 1 266 ? -27.035 -5.701 15.838 1.00 36.72 266 GLU A C 1
ATOM 2129 O O . GLU A 1 266 ? -26.310 -5.941 16.807 1.00 36.72 266 GLU A O 1
ATOM 2134 N N . LEU A 1 267 ? -27.460 -4.457 15.597 1.00 34.91 267 LEU A N 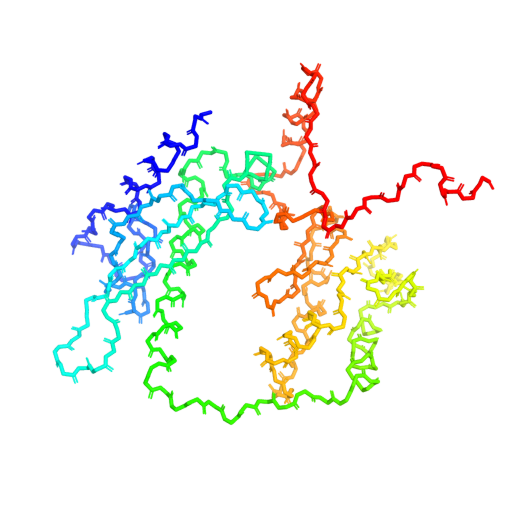1
ATOM 2135 C CA . LEU A 1 267 ? -27.207 -3.359 16.534 1.00 34.91 267 LEU A CA 1
ATOM 2136 C C . LEU A 1 267 ? -28.217 -3.413 17.700 1.00 34.91 267 LEU A C 1
ATOM 2138 O O . LEU A 1 267 ? -29.426 -3.369 17.457 1.00 34.91 267 LEU A O 1
ATOM 2142 N N . PRO A 1 268 ? -27.775 -3.488 18.972 1.00 40.72 268 PRO A N 1
ATOM 2143 C CA . PRO A 1 268 ? -28.680 -3.325 20.102 1.00 40.72 268 PRO A CA 1
ATOM 2144 C C . PRO A 1 268 ? -29.207 -1.883 20.114 1.00 40.72 268 PRO A C 1
ATOM 2146 O O . PRO A 1 268 ? -28.423 -0.932 20.120 1.00 40.72 268 PRO A O 1
ATOM 2149 N N . GLY A 1 269 ? -30.534 -1.748 20.069 1.00 41.78 269 GLY A N 1
ATOM 2150 C CA . GLY A 1 269 ? -31.237 -0.466 20.190 1.00 41.78 269 GLY A CA 1
ATOM 2151 C C . GLY A 1 269 ? -31.198 0.142 21.586 1.00 41.78 269 GLY A C 1
ATOM 2152 O O . GLY A 1 269 ? -30.848 -0.573 22.554 1.00 41.78 269 GLY A O 1
#